Protein AF-A0A8J4WMQ6-F1 (afdb_monomer)

Foldseek 3Di:
DVVCVLCVLCVVVLVVVVPPPDDDDDDDDDDDDDPPPPPDPPNPVVQWDADPVRRIDGVDDPVQPDPPRDDAFAQDDDVPDPDGHDDDPPDPDQFDDDPPDDRVRRVRLVRDPPNDDPPPDDDDDDDDPDPDDDDDDDDDDDDDDDDVKDKDAVDQDPQNVVLVVVQVVQDDDNFGKHFRMWIADPSQRKIKTWIPRRQQDPVVRGGDPPWTKMWMARQVVQWIWIATPDPVRVVVVDIGDTHHHDPVRHPVNVVPD

Secondary structure (DSSP, 8-state):
-HHHHHTHHHHHHHHHHHHT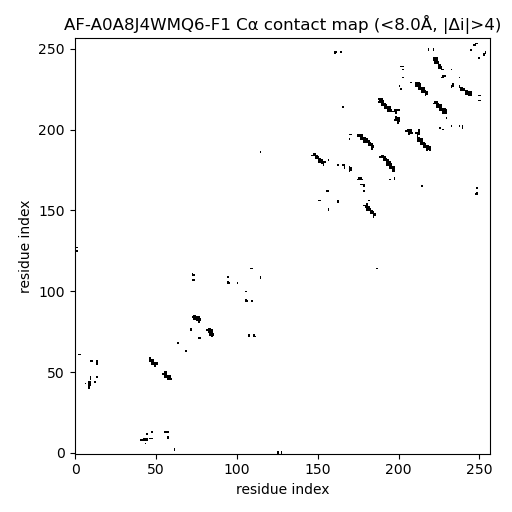TS------------TTS-S-----GGGEEE-TTS-EEESS-GGG-STT---PPTTPPPTT--------TT----PPP-TT--HHHHHHHHH-TT----SS------PPPP----------------SSEEEEESS--S-HHHHHHHHHHTEETTEE-EEEEEEEETTTTEEEEEEES--EETTTTEE-SS--EEEEEETTTTEEEEEE--HHHHHTT--PPPEEPPGGG-HHHHT--

Organism: Clarias magur (NCBI:txid1594786)

InterPro domains:
  IPR044917 DNA-directed primase/polymerase protein [PTHR31399] (3-253)

Radius of gyration: 26.91 Å; Cα contacts (8 Å, |Δi|>4): 278; chains: 1; bounding box: 86×33×59 Å

pLDDT: mean 77.85, std 20.57, range [25.67, 97.44]

Solvent-accessible surface area (backbone atoms only — not comparable to full-atom values): 16763 Å² total; per-residue (Å²): 110,60,68,57,61,73,41,41,58,32,50,53,54,56,52,59,66,67,64,74,82,63,94,77,91,78,92,81,81,88,77,92,74,75,98,81,78,80,81,81,78,66,87,39,62,86,45,55,38,70,47,97,86,66,46,80,41,66,67,68,76,70,84,63,83,48,91,89,56,87,76,85,52,77,68,41,48,55,91,98,49,88,70,44,44,71,86,60,93,83,62,83,83,76,72,84,90,57,101,85,61,55,70,68,56,41,51,48,52,70,67,38,90,82,68,66,78,88,74,94,66,85,86,85,83,77,86,74,86,75,79,85,72,92,79,82,88,75,94,75,76,92,81,83,82,88,63,83,53,56,64,34,75,78,50,86,61,100,49,59,59,52,51,53,49,52,42,54,71,36,45,53,96,94,38,68,24,44,71,49,31,41,40,35,39,69,92,72,38,32,40,38,34,38,31,36,82,37,28,71,33,84,90,80,71,44,69,48,92,82,42,40,27,32,45,38,34,33,60,78,81,40,26,31,32,45,38,51,68,36,67,69,44,49,75,68,65,51,63,53,72,79,38,76,54,58,68,93,61,31,63,82,54,72,72,70,115

Nearest PDB structures (foldseek):
  7jk1-assembly1_A  TM=9.456E-01  e=2.167E-06  Homo sapiens
  7jlg-assembly2_B  TM=9.517E-01  e=3.135E-06  Homo sapiens
  7jlg-assembly1_A  TM=9.492E-01  e=5.127E-06  Homo sapiens
  5l2x-assembly2_B  TM=9.446E-01  e=5.452E-06  Homo sapiens
  7jkl-assembly1_A  TM=9.473E-01  e=7.415E-06  Homo sapiens

Sequence (257 aa):
RFIHHILKPALKHLHKGSENSEDDVSEEPRSKRTKHDEQDEEDLRFLIVKGKDGQKQLFVDLGVYTKNRNFRLYKSSKLGKNAAFSVAQDNQFVPDSSKHATEDERIFLASLITNVSFTSQRILTFDTPETTSNESLGSAQHASLHNSELAGEHQTSPYKELDDFVLKLVHRDAVQGNIRRWTYFASEQLLVYDIEKYRWCSNVGRFHKSNNIMIIVDLKEEVWYQRCHDPECRRQNYRSSSYPLPQEVCMSYMLKE

Structure (mmCIF, N/CA/C/O backbone):
data_AF-A0A8J4WMQ6-F1
#
_entry.id   AF-A0A8J4WMQ6-F1
#
loop_
_atom_site.group_PDB
_atom_site.id
_atom_site.type_symbol
_atom_site.label_atom_id
_atom_site.label_alt_id
_atom_site.label_comp_id
_atom_site.label_asym_id
_atom_site.label_entity_id
_atom_site.label_seq_id
_atom_site.pdbx_PDB_ins_code
_atom_site.Cartn_x
_atom_site.Cartn_y
_atom_site.Cartn_z
_atom_site.occupancy
_atom_site.B_iso_or_equiv
_atom_site.auth_seq_id
_atom_site.auth_comp_id
_atom_site.auth_asym_id
_atom_site.auth_atom_id
_atom_site.pdbx_PDB_model_num
ATOM 1 N N . ARG A 1 1 ? -16.633 2.100 0.967 1.00 72.81 1 ARG A N 1
ATOM 2 C CA . ARG A 1 1 ? -17.835 1.641 0.220 1.00 72.81 1 ARG A CA 1
ATOM 3 C C . ARG A 1 1 ? -18.182 0.173 0.496 1.00 72.81 1 ARG A C 1
ATOM 5 O O . ARG A 1 1 ? -19.332 -0.079 0.812 1.00 72.81 1 ARG A O 1
ATOM 12 N N . PHE A 1 2 ? -17.222 -0.759 0.502 1.00 84.94 2 PHE A N 1
ATOM 13 C CA . PHE A 1 2 ? -17.429 -2.147 0.965 1.00 84.94 2 PHE A CA 1
ATOM 14 C C . PHE A 1 2 ? -18.075 -2.257 2.357 1.00 84.94 2 PHE A C 1
ATOM 16 O O . PHE A 1 2 ? -19.141 -2.842 2.500 1.00 84.94 2 PHE A O 1
ATOM 23 N N . ILE A 1 3 ? -17.496 -1.593 3.364 1.00 86.81 3 ILE A N 1
ATOM 24 C CA . ILE A 1 3 ? -18.031 -1.603 4.737 1.00 86.81 3 ILE A CA 1
ATOM 25 C C . ILE A 1 3 ? -19.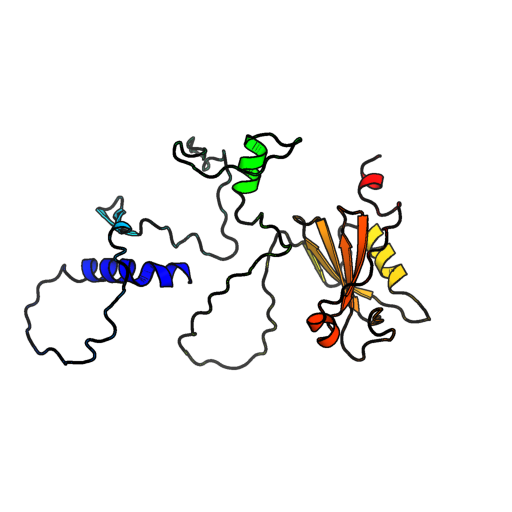469 -1.062 4.799 1.00 86.81 3 ILE A C 1
ATOM 27 O O . ILE A 1 3 ? -20.301 -1.609 5.509 1.00 86.81 3 ILE A O 1
ATOM 31 N N . HIS A 1 4 ? -19.809 -0.050 3.989 1.00 85.69 4 HIS A N 1
ATOM 32 C CA . HIS A 1 4 ? -21.193 0.434 3.894 1.00 85.69 4 HIS A CA 1
ATOM 33 C C . HIS A 1 4 ? -22.141 -0.624 3.325 1.00 85.69 4 HIS A C 1
ATOM 35 O O . HIS A 1 4 ? -23.293 -0.669 3.735 1.00 85.69 4 HIS A O 1
ATOM 41 N N . HIS A 1 5 ? -21.680 -1.445 2.375 1.00 86.69 5 HIS A N 1
ATOM 42 C CA . HIS A 1 5 ? -22.482 -2.530 1.821 1.00 86.69 5 HIS A CA 1
ATOM 43 C C . HIS A 1 5 ? -22.772 -3.599 2.878 1.00 86.69 5 HIS A C 1
ATOM 45 O O . HIS A 1 5 ? -23.930 -3.968 3.033 1.00 86.69 5 HIS A O 1
ATOM 51 N N . ILE A 1 6 ? -21.755 -4.025 3.638 1.00 88.31 6 ILE A N 1
ATOM 52 C CA . ILE A 1 6 ? -21.920 -4.980 4.750 1.00 88.31 6 ILE A CA 1
ATOM 53 C C . ILE A 1 6 ? -22.898 -4.431 5.791 1.00 88.31 6 ILE A C 1
ATOM 55 O O . ILE A 1 6 ? -23.790 -5.131 6.247 1.00 88.31 6 ILE A O 1
ATOM 59 N N . LEU A 1 7 ? -22.768 -3.151 6.142 1.00 90.25 7 LEU A N 1
ATOM 60 C CA . LEU A 1 7 ? -23.580 -2.528 7.187 1.00 90.25 7 LEU A CA 1
ATOM 61 C C . LEU A 1 7 ? -24.957 -2.046 6.705 1.00 90.25 7 LEU A C 1
ATOM 63 O O . LEU A 1 7 ? -25.658 -1.378 7.468 1.00 90.25 7 LEU A O 1
ATOM 67 N N . LYS A 1 8 ? -25.378 -2.368 5.473 1.00 88.00 8 LYS A N 1
ATOM 68 C CA . LYS A 1 8 ? -26.696 -1.977 4.942 1.00 88.00 8 LYS A CA 1
ATOM 69 C C . LYS A 1 8 ? -27.859 -2.345 5.877 1.00 88.00 8 LYS A C 1
ATOM 71 O O . LYS A 1 8 ? -28.676 -1.451 6.107 1.00 88.00 8 LYS A O 1
ATOM 76 N N . PRO A 1 9 ? -27.947 -3.564 6.453 1.00 89.44 9 PRO A N 1
ATOM 77 C CA . PRO A 1 9 ? -29.032 -3.905 7.376 1.00 89.44 9 PRO A CA 1
ATOM 78 C C . PRO A 1 9 ? -29.084 -2.970 8.595 1.00 89.44 9 PRO A C 1
ATOM 80 O O . PRO A 1 9 ? -30.130 -2.400 8.906 1.00 89.44 9 PRO A O 1
ATOM 83 N N . ALA A 1 10 ? -27.938 -2.710 9.236 1.00 88.50 10 ALA A N 1
ATOM 84 C CA . ALA A 1 10 ? -27.851 -1.785 10.370 1.00 88.50 10 ALA A CA 1
ATOM 85 C C . ALA A 1 10 ? -28.221 -0.342 9.980 1.00 88.50 10 ALA A C 1
ATOM 87 O O . ALA A 1 10 ? -28.956 0.330 10.704 1.00 88.50 10 ALA A O 1
ATOM 88 N N . LEU A 1 11 ? -27.759 0.130 8.817 1.00 86.75 11 LEU A N 1
ATOM 89 C CA . LEU A 1 11 ? -28.056 1.471 8.306 1.00 86.75 11 LEU A CA 1
ATOM 90 C C . LEU A 1 11 ? -29.551 1.669 8.016 1.00 86.75 11 LEU A C 1
ATOM 92 O O . LEU A 1 11 ? -30.103 2.711 8.363 1.00 86.75 11 LEU A O 1
ATOM 96 N N . LYS A 1 12 ? -30.233 0.666 7.445 1.00 86.31 12 LYS A N 1
ATOM 97 C CA . LYS A 1 12 ? -31.692 0.708 7.238 1.00 86.31 12 LYS A CA 1
ATOM 98 C C . LYS A 1 12 ? -32.438 0.900 8.561 1.00 86.31 12 LYS A C 1
ATOM 100 O O . LYS A 1 12 ? -33.339 1.732 8.648 1.00 86.31 12 LYS A O 1
ATOM 105 N N . HIS A 1 13 ? -32.051 0.160 9.601 1.00 83.62 13 HIS A N 1
ATOM 106 C CA . HIS A 1 13 ? -32.656 0.288 10.930 1.00 83.62 13 HIS A CA 1
ATOM 107 C C . HIS A 1 13 ? -32.366 1.632 11.597 1.00 83.62 13 HIS A C 1
ATOM 109 O O . HIS A 1 13 ? -33.225 2.158 12.308 1.00 83.62 13 HIS A O 1
ATOM 115 N N . LEU A 1 14 ? -31.177 2.188 11.365 1.00 83.69 14 LEU A N 1
ATOM 116 C CA . LEU A 1 14 ? -30.804 3.503 11.866 1.00 83.69 14 LEU A CA 1
ATOM 117 C C . LEU A 1 14 ? -31.694 4.603 11.266 1.00 83.69 14 LEU A C 1
ATOM 119 O O . LEU A 1 14 ? -32.220 5.421 12.015 1.00 83.69 14 LEU A O 1
ATOM 123 N N . HIS A 1 15 ? -31.934 4.567 9.950 1.00 77.00 15 HIS A N 1
ATOM 124 C CA . HIS A 1 15 ? -32.797 5.534 9.259 1.00 77.00 15 HIS A CA 1
ATOM 125 C C . HIS A 1 15 ? -34.281 5.363 9.614 1.00 77.00 15 HIS A C 1
ATOM 127 O O . HIS A 1 15 ? -34.946 6.338 9.947 1.00 77.00 15 HIS A O 1
ATOM 133 N N . LYS A 1 16 ? -34.782 4.122 9.683 1.00 69.00 16 LYS A N 1
ATOM 134 C CA . LYS A 1 16 ? -36.175 3.839 10.080 1.00 69.00 16 LYS A CA 1
ATOM 135 C C . LYS A 1 16 ? -36.500 4.292 11.511 1.00 69.00 16 LYS A C 1
ATOM 137 O O . LYS A 1 16 ? -37.643 4.589 11.832 1.00 69.00 16 LYS A O 1
ATOM 142 N N . GLY A 1 17 ? -35.499 4.336 12.392 1.00 57.88 17 GLY A N 1
ATOM 143 C CA . GLY A 1 17 ? -35.643 4.875 13.745 1.00 57.88 17 GLY A CA 1
ATOM 144 C C . GLY A 1 17 ? -35.661 6.405 13.817 1.00 57.88 17 GLY A C 1
ATOM 145 O O . GLY A 1 17 ? -36.052 6.925 14.857 1.00 57.88 17 GLY A O 1
ATOM 146 N N . SER A 1 18 ? -35.232 7.093 12.754 1.00 53.47 18 SER A N 1
ATOM 147 C CA . SER A 1 18 ? -35.229 8.556 12.642 1.00 53.47 18 SER A CA 1
ATOM 148 C C . SER A 1 18 ? -36.504 9.106 11.996 1.00 53.47 18 SER A C 1
ATOM 150 O O . SER A 1 18 ? -36.790 10.281 12.175 1.00 53.47 18 SER A O 1
ATOM 152 N N . GLU A 1 19 ? -37.253 8.282 11.256 1.00 49.16 19 GLU A N 1
ATOM 153 C CA . GLU A 1 19 ? -38.501 8.675 10.576 1.00 49.16 19 GLU A CA 1
ATOM 154 C C . GLU A 1 19 ? -39.758 8.480 11.447 1.00 49.16 19 GLU A C 1
ATOM 156 O O . GLU A 1 19 ? -40.803 9.039 11.151 1.00 49.16 19 GLU A O 1
ATOM 161 N N . ASN A 1 20 ? -39.672 7.744 12.562 1.00 43.66 20 ASN A N 1
ATOM 162 C CA . ASN A 1 20 ? -40.817 7.462 13.444 1.00 43.66 20 ASN A CA 1
ATOM 163 C C . ASN A 1 20 ? -40.999 8.484 14.591 1.00 43.66 20 ASN A C 1
ATOM 165 O O . ASN A 1 20 ? -41.434 8.108 15.680 1.00 43.66 20 ASN A O 1
ATOM 169 N N . SER A 1 21 ? -40.643 9.755 14.387 1.00 41.06 21 SER A N 1
ATOM 170 C CA . SER A 1 21 ? -40.888 10.826 15.372 1.00 41.06 21 SER A CA 1
ATOM 171 C C . SER A 1 21 ? -41.944 11.851 14.957 1.00 41.06 21 SER A C 1
ATOM 173 O O . SER A 1 21 ? -42.089 12.849 15.655 1.00 41.06 21 SER A O 1
ATOM 175 N N . GLU A 1 22 ? -42.699 11.620 13.883 1.00 35.03 22 GLU A N 1
ATOM 176 C CA . GLU A 1 22 ? -43.855 12.454 13.543 1.00 35.03 22 GLU A CA 1
ATOM 177 C C . GLU A 1 22 ? -45.085 11.565 13.321 1.00 35.03 22 GLU A C 1
ATOM 179 O O . GLU A 1 22 ? -45.077 10.649 12.499 1.00 35.03 22 GLU A O 1
ATOM 184 N N . ASP A 1 23 ? -46.110 11.807 14.142 1.00 39.69 23 ASP A N 1
ATOM 185 C CA . ASP A 1 23 ? -47.459 11.273 13.999 1.00 39.69 23 ASP A CA 1
ATOM 186 C C . ASP A 1 23 ? -48.001 11.598 12.601 1.00 39.69 23 ASP A C 1
ATOM 188 O O . ASP A 1 23 ? -48.213 12.769 12.297 1.00 39.69 23 ASP A O 1
ATOM 192 N N . ASP A 1 24 ? -48.314 10.586 11.786 1.00 31.64 24 ASP A N 1
ATOM 193 C CA . ASP A 1 24 ? -49.482 10.687 10.910 1.00 31.64 24 ASP A CA 1
ATOM 194 C C . ASP A 1 24 ? -50.058 9.314 10.544 1.00 31.64 24 ASP A C 1
ATOM 196 O O . ASP A 1 24 ? -49.360 8.364 10.180 1.00 31.64 24 ASP A O 1
ATOM 200 N N . VAL A 1 25 ? -51.376 9.228 10.674 1.00 39.53 25 VAL A N 1
ATOM 201 C CA . VAL A 1 25 ? -52.207 8.063 10.398 1.00 39.53 25 VAL A CA 1
ATOM 202 C C . VAL A 1 25 ? -52.688 8.180 8.958 1.00 39.53 25 VAL A C 1
ATOM 204 O O . VAL A 1 25 ? -53.563 8.984 8.659 1.00 39.53 25 VAL A O 1
ATOM 207 N N . SER A 1 26 ? -52.193 7.329 8.063 1.00 32.78 26 SER A N 1
ATOM 208 C CA . SER A 1 26 ? -52.938 6.999 6.844 1.00 32.78 26 SER A CA 1
ATOM 209 C C . SER A 1 26 ? -52.637 5.576 6.372 1.00 32.78 26 SER A C 1
ATOM 211 O O . SER A 1 26 ? -51.519 5.213 6.009 1.00 32.78 26 SER A O 1
ATOM 213 N N . GLU A 1 27 ? -53.674 4.739 6.432 1.00 41.81 27 GLU A N 1
ATOM 214 C CA . GLU A 1 27 ? -53.733 3.439 5.771 1.00 41.81 27 GLU A CA 1
ATOM 215 C C . GLU A 1 27 ? -53.965 3.636 4.268 1.00 41.81 27 GLU A C 1
ATOM 217 O O . GLU A 1 27 ? -54.884 4.365 3.912 1.00 41.81 27 GLU A O 1
ATOM 222 N N . GLU A 1 28 ? -53.173 2.970 3.411 1.00 32.12 28 GLU A N 1
ATOM 223 C CA . GLU A 1 28 ? -53.583 2.275 2.164 1.00 32.12 28 GLU A CA 1
ATOM 224 C C . GLU A 1 28 ? -52.350 1.831 1.319 1.00 32.12 28 GLU A C 1
ATOM 226 O O . GLU A 1 28 ? -51.218 2.208 1.614 1.00 32.12 28 GLU A O 1
ATOM 231 N N . PRO A 1 29 ? -52.483 0.933 0.319 1.00 36.06 29 PRO A N 1
ATOM 232 C CA . PRO A 1 29 ? -52.584 -0.510 0.474 1.00 36.06 29 PRO A CA 1
ATOM 233 C C . PRO A 1 29 ? -51.289 -1.233 0.043 1.00 36.06 29 PRO A C 1
ATOM 235 O O . PRO A 1 29 ? -50.595 -0.868 -0.908 1.00 36.06 29 PRO A O 1
ATOM 238 N N . ARG A 1 30 ? -50.986 -2.350 0.716 1.00 40.66 30 ARG A N 1
ATOM 239 C CA . ARG A 1 30 ? -49.824 -3.211 0.433 1.00 40.66 30 ARG A CA 1
ATOM 240 C C . ARG A 1 30 ? -49.879 -3.805 -0.979 1.00 40.66 30 ARG A C 1
ATOM 242 O O . ARG A 1 30 ? -50.604 -4.770 -1.228 1.00 40.66 30 ARG A O 1
ATOM 249 N N . SER A 1 31 ? -49.032 -3.300 -1.878 1.00 35.47 31 SER A N 1
ATOM 250 C CA . SER A 1 31 ? -48.745 -3.979 -3.142 1.00 35.47 31 SER A CA 1
ATOM 251 C C . SER A 1 31 ? -47.930 -5.252 -2.873 1.00 35.47 31 SER A C 1
ATOM 253 O O . SER A 1 31 ? -46.846 -5.235 -2.291 1.00 35.47 31 SER A O 1
ATOM 255 N N . LYS A 1 32 ? -48.501 -6.396 -3.258 1.00 41.91 32 LYS A N 1
ATOM 256 C CA . LYS A 1 32 ? -47.856 -7.709 -3.226 1.00 41.91 32 LYS A CA 1
ATOM 257 C C . LYS A 1 32 ? -46.766 -7.746 -4.301 1.00 41.91 32 LYS A C 1
ATOM 259 O O . LYS A 1 32 ? -47.054 -8.084 -5.446 1.00 41.91 32 LYS A O 1
ATOM 264 N N . ARG A 1 33 ? -45.521 -7.424 -3.951 1.00 37.31 33 ARG A N 1
ATOM 265 C CA . ARG A 1 33 ? -44.355 -7.736 -4.788 1.00 37.31 33 ARG A CA 1
ATOM 266 C C . ARG A 1 33 ? -43.291 -8.458 -3.962 1.00 37.31 33 ARG A C 1
ATOM 268 O O . ARG A 1 33 ? -42.750 -7.912 -3.014 1.00 37.31 33 ARG A O 1
ATOM 275 N N . THR A 1 34 ? -43.068 -9.709 -4.370 1.00 35.75 34 THR A N 1
ATOM 276 C CA . THR A 1 34 ? -41.878 -10.546 -4.137 1.00 35.75 34 THR A CA 1
ATOM 277 C C . THR A 1 34 ? -41.528 -10.896 -2.687 1.00 35.75 34 THR A C 1
ATOM 279 O O . THR A 1 34 ? -40.571 -10.415 -2.104 1.00 35.75 34 THR A O 1
ATOM 282 N N . LYS A 1 35 ? -42.263 -11.880 -2.159 1.00 37.53 35 LYS A N 1
ATOM 283 C CA . LYS A 1 35 ? -42.020 -12.613 -0.901 1.00 37.53 35 LYS A CA 1
ATOM 284 C C . LYS A 1 35 ? -40.795 -13.558 -0.930 1.00 37.53 35 LYS A C 1
ATOM 286 O O . LYS A 1 35 ? -40.762 -14.514 -0.164 1.00 37.53 35 LYS A O 1
ATOM 291 N N . HIS A 1 36 ? -39.845 -13.353 -1.845 1.00 34.75 36 HIS A N 1
ATOM 292 C CA . HIS A 1 36 ? -38.801 -14.339 -2.161 1.00 34.75 36 HIS A CA 1
ATOM 293 C C . HIS A 1 36 ? -37.355 -13.841 -1.980 1.00 34.75 36 HIS A C 1
ATOM 295 O O . HIS A 1 36 ? -36.445 -14.618 -2.241 1.00 34.75 36 HIS A O 1
ATOM 301 N N . ASP A 1 37 ? -37.156 -12.598 -1.519 1.00 38.03 37 ASP A N 1
ATOM 302 C CA . ASP A 1 37 ? -35.832 -11.944 -1.405 1.00 38.03 37 ASP A CA 1
ATOM 303 C C . ASP A 1 37 ? -35.508 -11.464 0.033 1.00 38.03 37 ASP A C 1
ATOM 305 O O . ASP A 1 37 ? -34.531 -10.762 0.261 1.00 38.03 37 ASP A O 1
ATOM 309 N N . GLU A 1 38 ? -36.344 -11.813 1.021 1.00 45.16 38 GLU A N 1
ATOM 310 C CA . GLU A 1 38 ? -36.201 -11.401 2.437 1.00 45.16 38 GLU A CA 1
ATOM 311 C C . GLU A 1 38 ? -35.574 -12.489 3.334 1.00 45.16 38 GLU A C 1
ATOM 313 O O . GLU A 1 38 ? -35.612 -12.390 4.561 1.00 45.16 38 GLU A O 1
ATOM 318 N N . GLN A 1 39 ? -35.022 -13.553 2.748 1.00 42.22 39 GLN A N 1
ATOM 319 C CA . GLN A 1 39 ? -34.305 -14.588 3.491 1.00 42.22 39 GLN A CA 1
ATOM 320 C C . GLN A 1 39 ? -32.805 -14.284 3.429 1.00 42.22 39 GLN A C 1
ATOM 322 O O . GLN A 1 39 ? -32.221 -14.303 2.353 1.00 42.22 39 GLN A O 1
ATOM 327 N N . ASP A 1 40 ? -32.237 -13.986 4.602 1.00 47.78 40 ASP A N 1
ATOM 328 C CA . ASP A 1 40 ? -30.811 -13.765 4.903 1.00 47.78 40 ASP A CA 1
ATOM 329 C C . ASP A 1 40 ? -30.284 -12.309 4.901 1.00 47.78 40 ASP A C 1
ATOM 331 O O . ASP A 1 40 ? -29.097 -12.081 4.675 1.00 47.78 40 ASP A O 1
ATOM 335 N N . GLU A 1 41 ? -31.092 -11.293 5.249 1.00 63.62 41 GLU A N 1
ATOM 336 C CA . GLU A 1 41 ? -30.486 -10.060 5.797 1.00 63.62 41 GLU A CA 1
ATOM 337 C C . GLU A 1 41 ? -30.044 -10.329 7.244 1.00 63.62 41 GLU A C 1
ATOM 339 O O . GLU A 1 41 ? -30.867 -10.353 8.160 1.00 63.62 41 GLU A O 1
ATOM 344 N N . GLU A 1 42 ? -28.743 -10.559 7.450 1.00 74.69 42 GLU A N 1
ATOM 345 C CA . GLU A 1 42 ? -28.146 -10.685 8.785 1.00 74.69 42 GLU A CA 1
ATOM 346 C C . GLU A 1 42 ? -28.582 -9.518 9.687 1.00 74.69 42 GLU A C 1
ATOM 348 O O . GLU A 1 42 ? -28.446 -8.338 9.342 1.00 74.69 42 GLU A O 1
ATOM 353 N N . ASP A 1 43 ? -29.112 -9.843 10.869 1.00 86.31 43 ASP A N 1
ATOM 354 C CA . ASP A 1 43 ? -29.543 -8.843 11.840 1.00 86.31 43 ASP A CA 1
ATOM 355 C C . ASP A 1 43 ? -28.334 -8.164 12.501 1.00 86.31 43 ASP A C 1
ATOM 357 O O . ASP A 1 43 ? -27.734 -8.671 13.448 1.00 86.31 43 ASP A O 1
ATOM 361 N N . LEU A 1 44 ? -27.999 -6.969 12.015 1.00 93.19 44 LEU A N 1
ATOM 362 C CA . LEU A 1 44 ? -26.880 -6.164 12.509 1.00 93.19 44 LEU A CA 1
ATOM 363 C C . LEU A 1 44 ? -27.303 -5.065 13.502 1.00 93.19 44 LEU A C 1
ATOM 365 O O . LEU A 1 44 ? -26.555 -4.111 13.730 1.00 93.19 44 LEU A O 1
ATOM 369 N N . ARG A 1 45 ? -28.489 -5.162 14.124 1.00 91.12 45 ARG A N 1
ATOM 370 C CA . ARG A 1 45 ? -28.985 -4.143 15.076 1.00 91.12 45 ARG A CA 1
ATOM 371 C C . ARG A 1 45 ? -28.082 -3.941 16.294 1.00 91.12 45 ARG A C 1
ATOM 373 O O . ARG A 1 45 ? -28.065 -2.844 16.847 1.00 91.12 45 ARG A O 1
ATOM 380 N N . PHE A 1 46 ? -27.312 -4.955 16.692 1.00 93.31 46 PHE A N 1
ATOM 381 C CA . PHE A 1 46 ? -26.367 -4.863 17.814 1.00 93.31 46 PHE A CA 1
ATOM 382 C C . PHE A 1 46 ? -25.225 -3.860 17.570 1.00 93.31 46 PHE A C 1
ATOM 384 O O . PHE A 1 46 ? -24.587 -3.414 18.519 1.00 93.31 46 PHE A O 1
ATOM 391 N N . LEU A 1 47 ? -24.986 -3.468 16.312 1.00 94.69 47 LEU A N 1
ATOM 392 C CA . LEU A 1 47 ? -24.016 -2.433 15.949 1.00 94.69 47 LEU A CA 1
ATOM 393 C C . LEU A 1 47 ? -24.577 -1.012 16.096 1.00 94.69 47 LEU A C 1
ATOM 395 O O . LEU A 1 47 ? -23.861 -0.055 15.812 1.00 94.69 47 LEU A O 1
ATOM 399 N N . ILE A 1 48 ? -25.834 -0.841 16.511 1.00 94.25 48 ILE A N 1
ATOM 400 C CA . ILE A 1 48 ? -26.437 0.474 16.748 1.00 94.25 48 ILE A CA 1
ATOM 401 C C . ILE A 1 48 ? -26.271 0.840 18.223 1.00 94.25 48 ILE A C 1
ATOM 403 O O . ILE A 1 48 ? -26.785 0.164 19.112 1.00 94.25 48 ILE A O 1
ATOM 407 N N . VAL A 1 49 ? -25.590 1.953 18.484 1.00 94.69 49 VAL A N 1
ATOM 408 C CA . VAL A 1 49 ? -25.286 2.457 19.830 1.00 94.69 49 VAL A CA 1
ATOM 409 C C . VAL A 1 49 ? -25.799 3.884 20.005 1.00 94.69 49 VAL A C 1
ATOM 411 O O . VAL A 1 49 ? -26.088 4.576 19.031 1.00 94.69 49 VAL A O 1
ATOM 414 N N . LYS A 1 50 ? -25.921 4.348 21.252 1.00 94.44 50 LYS A N 1
ATOM 415 C CA . LYS A 1 50 ? -26.265 5.747 21.545 1.00 94.44 50 LYS A CA 1
ATOM 416 C C . LYS A 1 50 ? -25.004 6.607 21.601 1.00 94.44 50 LYS A C 1
ATOM 418 O O . LYS A 1 50 ? -24.025 6.245 22.252 1.00 94.44 50 LYS A O 1
ATOM 423 N N . GLY A 1 51 ? -25.033 7.739 20.913 1.00 89.25 51 GLY A N 1
ATOM 424 C CA . GLY A 1 51 ? -24.030 8.788 20.988 1.00 89.25 51 GLY A CA 1
ATOM 425 C C . GLY A 1 51 ? -24.137 9.621 22.256 1.00 89.25 51 GLY A C 1
ATOM 426 O O . GLY A 1 51 ? -24.993 9.409 23.114 1.00 89.25 51 GLY A O 1
ATOM 427 N N . LYS A 1 52 ? -23.223 10.585 22.380 1.00 87.94 52 LYS A N 1
ATOM 428 C CA . LYS A 1 52 ? -23.151 11.488 23.542 1.00 87.94 52 LYS A CA 1
ATOM 429 C C . LYS A 1 52 ? -24.361 12.415 23.652 1.00 87.94 52 LYS A C 1
ATOM 431 O O . LYS A 1 52 ? -24.703 12.840 24.745 1.00 87.94 52 LYS A O 1
ATOM 436 N N . ASP A 1 53 ? -24.974 12.717 22.520 1.00 88.69 53 ASP A N 1
ATOM 437 C CA . ASP A 1 53 ? -26.205 13.488 22.353 1.00 88.69 53 ASP A CA 1
ATOM 438 C C . ASP A 1 53 ? -27.474 12.632 22.526 1.00 88.69 53 ASP A C 1
ATOM 440 O O . ASP A 1 53 ? -28.586 13.128 22.373 1.00 88.69 53 ASP A O 1
ATOM 444 N N . GLY A 1 54 ? -27.321 11.339 22.835 1.00 87.69 54 GLY A N 1
ATOM 445 C CA . GLY A 1 54 ? -28.423 10.388 22.947 1.00 87.69 54 GLY A CA 1
ATOM 446 C C . GLY A 1 54 ? -28.943 9.864 21.607 1.00 87.69 54 GLY A C 1
ATOM 447 O O . GLY A 1 54 ? -29.776 8.954 21.615 1.00 87.69 54 GLY A O 1
ATOM 448 N N . GLN A 1 55 ? -28.436 10.368 20.477 1.00 89.75 55 GLN A N 1
ATOM 449 C CA . GLN A 1 55 ? -28.852 9.931 19.148 1.00 89.75 55 GLN A CA 1
ATOM 450 C C . GLN A 1 55 ? -28.292 8.552 18.823 1.00 89.75 55 GLN A C 1
ATOM 452 O O . GLN A 1 55 ? -27.215 8.165 19.281 1.00 89.75 55 GLN A O 1
ATOM 457 N N . LYS A 1 56 ? -29.034 7.772 18.037 1.00 91.50 56 LYS A N 1
ATOM 458 C CA . LYS A 1 56 ? -28.533 6.481 17.559 1.00 91.50 56 LYS A CA 1
ATOM 459 C C . LYS A 1 56 ? -27.452 6.722 16.506 1.00 91.50 56 LYS A C 1
ATOM 461 O O . LYS A 1 56 ? -27.611 7.562 15.628 1.00 91.50 56 LYS A O 1
ATOM 466 N N . GLN A 1 57 ? -26.384 5.941 16.564 1.00 91.75 57 GLN A N 1
ATOM 467 C CA . GLN A 1 57 ? -25.311 5.921 15.575 1.00 91.75 57 GLN A CA 1
ATOM 468 C C . GLN A 1 57 ? -24.762 4.501 15.421 1.00 91.75 57 GLN A C 1
ATOM 470 O O . GLN A 1 57 ? -25.069 3.611 16.216 1.00 91.75 57 GLN A O 1
ATOM 475 N N . LEU A 1 58 ? -23.931 4.286 14.405 1.00 93.69 58 LEU A N 1
ATOM 476 C CA . LEU A 1 58 ? -23.194 3.035 14.270 1.00 93.69 58 LEU A CA 1
ATOM 477 C C . LEU A 1 58 ? -22.041 2.971 15.275 1.00 93.69 58 LEU A C 1
ATOM 479 O O . LEU A 1 58 ? -21.349 3.955 15.521 1.00 93.69 58 LEU A O 1
ATOM 483 N N . PHE A 1 59 ? -21.808 1.778 15.808 1.00 94.94 59 PHE A N 1
ATOM 484 C CA . PHE A 1 59 ? -20.615 1.436 16.573 1.00 94.94 59 PHE A CA 1
ATOM 485 C C . PHE A 1 59 ? -19.350 1.516 15.704 1.00 94.94 59 PHE A C 1
ATOM 487 O O . PHE A 1 59 ? -18.286 1.906 16.178 1.00 94.94 59 PHE A O 1
ATOM 494 N N . VAL A 1 60 ? -19.473 1.169 14.418 1.00 94.19 60 VAL A N 1
ATOM 495 C CA . VAL A 1 60 ? -18.384 1.234 13.439 1.00 94.19 60 VAL A CA 1
ATOM 496 C C . VAL A 1 60 ? -18.224 2.667 12.931 1.00 94.19 60 VAL A C 1
ATOM 498 O O . VAL A 1 60 ? -19.142 3.223 12.327 1.00 94.19 60 VAL A O 1
ATOM 501 N N . ASP A 1 61 ? -17.037 3.245 13.117 1.00 91.75 61 ASP A N 1
ATOM 502 C CA . ASP A 1 61 ? -16.690 4.556 12.566 1.00 91.75 61 ASP A CA 1
ATOM 503 C C . ASP A 1 61 ? -16.411 4.449 11.058 1.00 91.75 61 ASP A C 1
ATOM 505 O O . ASP A 1 61 ? -15.389 3.918 10.627 1.00 91.75 61 ASP A O 1
ATOM 509 N N . LEU A 1 62 ? -17.329 4.963 10.239 1.00 90.00 62 LEU A N 1
ATOM 510 C CA . LEU A 1 62 ? -17.189 4.976 8.780 1.00 90.00 62 LEU A CA 1
ATOM 511 C C . LEU A 1 62 ? -16.286 6.109 8.264 1.00 90.00 62 LEU A C 1
ATOM 513 O O . LEU A 1 62 ? -15.823 6.053 7.123 1.00 90.00 62 LEU A O 1
ATOM 517 N N . GLY A 1 63 ? -15.993 7.120 9.088 1.00 89.25 63 GLY A N 1
ATOM 518 C CA . GLY A 1 63 ? -15.206 8.295 8.706 1.00 89.25 63 GLY A CA 1
ATOM 519 C C . GLY A 1 63 ? -13.718 8.007 8.492 1.00 89.25 63 GLY A C 1
ATOM 520 O O . GLY A 1 63 ? -13.000 8.823 7.903 1.00 89.25 63 GLY A O 1
ATOM 521 N N . VAL A 1 64 ? -13.239 6.841 8.927 1.00 91.88 64 VAL A N 1
ATOM 522 C CA . VAL A 1 64 ? -11.834 6.440 8.776 1.00 91.88 64 VAL A CA 1
ATOM 523 C C . VAL A 1 64 ? -11.505 5.886 7.387 1.00 91.88 64 VAL A C 1
ATOM 525 O O . VAL A 1 64 ? -10.341 5.867 6.998 1.00 91.88 64 VAL A O 1
ATOM 528 N N . TYR A 1 65 ? -12.498 5.496 6.586 1.00 86.81 65 TYR A N 1
ATOM 529 C CA . TYR A 1 65 ? -12.277 4.910 5.257 1.00 86.81 65 TYR A CA 1
ATOM 530 C C . TYR A 1 65 ? -12.134 5.979 4.161 1.00 86.81 65 TYR A C 1
ATOM 532 O O . TYR A 1 65 ? -12.885 5.999 3.185 1.00 86.81 65 TYR A O 1
ATOM 540 N N . THR A 1 66 ? -11.166 6.883 4.323 1.00 83.75 66 THR A N 1
ATOM 541 C CA . THR A 1 66 ? -10.867 7.974 3.380 1.00 83.75 66 THR A CA 1
ATOM 542 C C . THR A 1 66 ? -9.456 7.857 2.814 1.00 83.75 66 THR A C 1
ATOM 544 O O . THR A 1 66 ? -8.569 7.283 3.447 1.00 83.75 66 THR A O 1
ATOM 547 N N . LYS A 1 67 ? -9.218 8.460 1.642 1.00 84.44 67 LYS A N 1
ATOM 548 C CA . LYS A 1 67 ? -7.881 8.531 1.037 1.00 84.44 67 LYS A CA 1
ATOM 549 C C . LYS A 1 67 ? -6.892 9.172 2.020 1.00 84.44 67 LYS A C 1
ATOM 551 O O . LYS A 1 67 ? -7.208 10.200 2.616 1.00 84.44 67 LYS A O 1
ATOM 556 N N . ASN A 1 68 ? -5.719 8.557 2.181 1.00 86.50 68 ASN A N 1
ATOM 557 C CA . ASN A 1 68 ? -4.627 9.036 3.036 1.00 86.50 68 ASN A CA 1
ATOM 558 C C . ASN A 1 68 ? -5.053 9.309 4.495 1.00 86.50 68 ASN A C 1
ATOM 560 O O . ASN A 1 68 ? -4.619 10.282 5.116 1.00 86.50 68 ASN A O 1
ATOM 564 N N . ARG A 1 69 ? -5.947 8.476 5.051 1.00 92.56 69 ARG A N 1
ATOM 565 C CA . ARG A 1 69 ? -6.369 8.602 6.450 1.00 92.56 69 ARG A CA 1
ATOM 566 C C . ARG A 1 69 ? -5.187 8.356 7.388 1.00 92.56 69 ARG A C 1
ATOM 568 O O . ARG A 1 69 ? -4.577 7.295 7.373 1.00 92.56 69 ARG A O 1
ATOM 575 N N . ASN A 1 70 ? -4.955 9.303 8.289 1.00 93.19 70 ASN A N 1
ATOM 576 C CA . ASN A 1 70 ? -4.078 9.098 9.434 1.00 93.19 70 ASN A CA 1
ATOM 577 C C . ASN A 1 70 ? -4.748 8.172 10.458 1.00 93.19 70 ASN A C 1
ATOM 579 O O . ASN A 1 70 ? -5.842 8.474 10.942 1.00 93.19 70 ASN A O 1
ATOM 583 N N . PHE A 1 71 ? -4.065 7.086 10.814 1.00 96.31 71 PHE A N 1
ATOM 584 C CA . PHE A 1 71 ? -4.401 6.238 11.955 1.00 96.31 71 PHE A CA 1
ATOM 585 C C . PHE A 1 71 ? -3.381 6.451 13.065 1.00 96.31 71 PHE A C 1
ATOM 587 O O . PHE A 1 71 ? -2.185 6.589 12.822 1.00 96.31 71 PHE A O 1
ATOM 594 N N . ARG A 1 72 ? -3.865 6.509 14.304 1.00 96.44 72 ARG A N 1
ATOM 595 C CA . ARG A 1 72 ? -2.996 6.707 15.461 1.00 96.44 72 ARG A CA 1
ATOM 596 C C . ARG A 1 72 ? -2.277 5.403 15.796 1.00 96.44 72 ARG A C 1
ATOM 598 O O . ARG A 1 72 ? -2.921 4.365 15.901 1.00 96.44 72 ARG A O 1
ATOM 605 N N . LEU A 1 73 ? -0.966 5.497 15.995 1.00 97.19 73 LEU A N 1
ATOM 606 C CA . LEU A 1 73 ? -0.092 4.352 16.231 1.00 97.19 73 LEU A CA 1
ATOM 607 C C . LEU A 1 73 ? -0.294 3.723 17.616 1.00 97.19 73 LEU A C 1
ATOM 609 O O . LEU A 1 73 ? -0.747 4.376 18.566 1.00 97.19 73 LEU A O 1
ATOM 613 N N . TYR A 1 74 ? 0.105 2.456 17.730 1.00 97.06 74 TYR A N 1
ATOM 614 C CA . TYR A 1 74 ? 0.262 1.758 19.005 1.00 97.06 74 TYR A CA 1
ATOM 615 C C . TYR A 1 74 ? 1.123 2.582 19.980 1.00 97.06 74 TYR A C 1
ATOM 617 O O . TYR A 1 74 ? 2.044 3.292 19.573 1.00 97.06 74 TYR A O 1
ATOM 625 N N . LYS A 1 75 ? 0.760 2.559 21.268 1.00 96.50 75 LYS A N 1
ATOM 626 C CA . LYS A 1 75 ? 1.353 3.362 22.355 1.00 96.50 75 LYS A CA 1
ATOM 627 C C . LYS A 1 75 ? 1.329 4.887 22.176 1.00 96.50 75 LYS A C 1
ATOM 629 O O . LYS A 1 75 ? 1.882 5.598 23.009 1.00 96.50 75 LYS A O 1
ATOM 634 N N . SER A 1 76 ? 0.619 5.424 21.180 1.00 96.88 76 SER A N 1
ATOM 635 C CA . SER A 1 76 ? 0.490 6.876 20.984 1.00 96.88 76 SER A CA 1
ATOM 636 C C . SER A 1 76 ? -0.813 7.441 21.552 1.00 96.88 76 SER A C 1
ATOM 638 O O . SER A 1 76 ? -1.887 6.841 21.426 1.00 96.88 76 SER A O 1
ATOM 640 N N . SER A 1 77 ? -0.759 8.642 22.133 1.00 97.44 77 SER A N 1
ATOM 641 C CA . SER A 1 77 ? -1.932 9.399 22.587 1.00 97.44 77 SER A CA 1
ATOM 642 C C . SER A 1 77 ? -2.331 10.499 21.588 1.00 97.44 77 SER A C 1
ATOM 644 O O . SER A 1 77 ? -1.573 10.849 20.685 1.00 97.44 77 SER A O 1
ATOM 646 N N . LYS A 1 78 ? -3.557 11.032 21.694 1.00 96.06 78 LYS A N 1
ATOM 647 C CA . LYS A 1 78 ? -3.888 12.300 21.018 1.00 96.06 78 LYS A CA 1
ATOM 648 C C . LYS A 1 78 ? -3.152 13.439 21.725 1.00 96.06 78 LYS A C 1
ATOM 650 O O . LYS A 1 78 ? -3.010 13.395 22.945 1.00 96.06 78 LYS A O 1
ATOM 655 N N . LEU A 1 79 ? -2.773 14.479 20.983 1.00 94.38 79 LEU A N 1
ATOM 656 C CA . LEU A 1 79 ? -2.179 15.680 21.570 1.00 94.38 79 LEU A CA 1
ATOM 657 C C . LEU A 1 79 ? -3.068 16.220 22.706 1.00 94.38 79 LEU A C 1
ATOM 659 O O . LEU A 1 79 ? -4.283 16.356 22.545 1.00 94.38 79 LEU A O 1
ATOM 663 N N . GLY A 1 80 ? -2.466 16.472 23.869 1.00 95.38 80 GLY A N 1
ATOM 664 C CA . GLY A 1 80 ? -3.176 16.937 25.066 1.00 95.38 80 GLY A CA 1
ATOM 665 C C . GLY A 1 80 ? -4.026 15.873 25.775 1.00 95.38 80 GLY A C 1
ATOM 666 O O . GLY A 1 80 ? -4.853 16.215 26.621 1.00 95.38 80 GLY A O 1
ATOM 667 N N . LYS A 1 81 ? -3.872 14.587 25.436 1.00 95.75 81 LYS A N 1
ATOM 668 C CA . LYS A 1 81 ? -4.517 13.455 26.117 1.00 95.75 81 LYS A CA 1
ATOM 669 C C . LYS A 1 81 ? -3.463 12.450 26.577 1.00 95.75 81 LYS A C 1
ATOM 671 O O . LYS A 1 81 ? -2.457 12.253 25.907 1.00 95.75 81 LYS A O 1
ATOM 676 N N . ASN A 1 82 ? -3.765 11.735 27.660 1.00 94.25 82 ASN A N 1
ATOM 677 C CA . ASN A 1 82 ? -2.871 10.719 28.235 1.00 94.25 82 ASN A CA 1
ATOM 678 C C . ASN A 1 82 ? -3.312 9.277 27.925 1.00 94.25 82 ASN A C 1
ATOM 680 O O . ASN A 1 82 ? -2.688 8.323 28.369 1.00 94.25 82 ASN A O 1
ATOM 684 N N . ALA A 1 83 ? -4.387 9.105 27.151 1.00 95.69 83 ALA A N 1
ATOM 685 C CA . ALA A 1 83 ? -4.901 7.794 26.767 1.00 95.69 83 ALA A CA 1
ATOM 686 C C . ALA A 1 83 ? -4.191 7.279 25.502 1.00 95.69 83 ALA A C 1
ATOM 688 O O . ALA A 1 83 ? -4.637 7.531 24.373 1.00 95.69 83 ALA A O 1
ATOM 689 N N . ALA A 1 84 ? -3.062 6.598 25.698 1.00 96.62 84 ALA A N 1
ATOM 690 C CA . ALA A 1 84 ? -2.360 5.865 24.650 1.00 96.62 84 ALA A CA 1
ATOM 691 C C . ALA A 1 84 ? -3.064 4.538 24.322 1.00 96.62 84 ALA A C 1
ATOM 693 O O . ALA A 1 84 ? -3.758 3.976 25.166 1.00 96.62 84 ALA A O 1
ATOM 694 N N . PHE A 1 85 ? -2.905 4.044 23.093 1.00 96.69 85 PHE A N 1
ATOM 695 C CA . PHE A 1 85 ? -3.395 2.710 22.743 1.00 96.69 85 PHE A CA 1
ATOM 696 C C . PHE A 1 85 ? -2.496 1.616 23.330 1.00 96.69 85 PHE A C 1
ATOM 698 O O . PHE A 1 85 ? -1.280 1.660 23.161 1.00 96.69 85 PHE A O 1
ATOM 705 N N . SER A 1 86 ? -3.109 0.623 23.969 1.00 95.88 86 SER A N 1
ATOM 706 C CA . SER A 1 86 ? -2.478 -0.606 24.457 1.00 95.88 86 SER A CA 1
ATOM 707 C C . SER A 1 86 ? -3.184 -1.823 23.861 1.00 95.88 86 SER A C 1
ATOM 709 O O . SER A 1 86 ? -4.288 -1.701 23.328 1.00 95.88 86 SER A O 1
ATOM 711 N N . VAL A 1 87 ? -2.565 -2.999 23.963 1.00 96.25 87 VAL A N 1
ATOM 712 C CA . VAL A 1 87 ? -3.233 -4.259 23.615 1.00 96.25 87 VAL A CA 1
ATOM 713 C C . VAL A 1 87 ? -4.414 -4.477 24.564 1.00 96.25 87 VAL A C 1
ATOM 715 O O . VAL A 1 87 ? -4.302 -4.225 25.766 1.00 96.25 87 VAL A O 1
ATOM 718 N N . ALA A 1 88 ? -5.557 -4.887 24.015 1.00 96.12 88 ALA A N 1
ATOM 719 C CA . ALA A 1 88 ? -6.740 -5.207 24.803 1.00 96.12 88 ALA A CA 1
ATOM 720 C C . ALA A 1 88 ? -6.532 -6.516 25.580 1.00 96.12 88 ALA A C 1
ATOM 722 O O . ALA A 1 88 ? -5.865 -7.429 25.096 1.00 96.12 88 ALA A O 1
ATOM 723 N N . GLN A 1 89 ? -7.099 -6.616 26.783 1.00 96.75 89 GLN A N 1
ATOM 724 C CA . GLN A 1 89 ? -6.913 -7.779 27.661 1.00 96.75 89 GLN A CA 1
ATOM 725 C C . GLN A 1 89 ? -7.442 -9.085 27.042 1.00 96.75 89 GLN A C 1
ATOM 727 O O . GLN A 1 89 ? -6.926 -10.161 27.326 1.00 96.75 89 GLN A O 1
ATOM 732 N N . ASP A 1 90 ? -8.462 -8.978 26.199 1.00 96.81 90 ASP A N 1
ATOM 733 C CA . ASP A 1 90 ? -9.128 -10.058 25.478 1.00 96.81 90 ASP A CA 1
ATOM 734 C C . ASP A 1 90 ? -8.584 -10.264 24.052 1.00 96.81 90 ASP A C 1
ATOM 736 O O . ASP A 1 90 ? -9.161 -11.025 23.273 1.00 96.81 90 ASP A O 1
ATOM 740 N N . ASN A 1 91 ? -7.466 -9.622 23.692 1.00 95.75 91 ASN A N 1
ATOM 741 C CA . ASN A 1 91 ? -6.814 -9.835 22.403 1.00 95.75 91 ASN A CA 1
ATOM 742 C C . ASN A 1 91 ? -6.363 -11.298 22.244 1.00 95.75 91 ASN A C 1
ATOM 744 O O . ASN A 1 91 ? -5.570 -11.804 23.035 1.00 95.75 91 ASN A O 1
ATOM 748 N N . GLN A 1 92 ? -6.812 -11.947 21.167 1.00 96.38 92 GLN A N 1
ATOM 749 C CA . GLN A 1 92 ? -6.459 -13.335 20.839 1.00 96.38 92 GLN A CA 1
ATOM 750 C C . GLN A 1 92 ? -5.369 -13.452 19.764 1.00 96.38 92 GLN A C 1
ATOM 752 O O . GLN A 1 92 ? -4.851 -14.541 19.526 1.00 96.38 92 GLN A O 1
ATOM 757 N N . PHE A 1 93 ? -5.021 -12.351 19.091 1.00 93.75 93 PHE A N 1
ATOM 758 C CA . PHE A 1 93 ? -4.000 -12.360 18.049 1.00 93.75 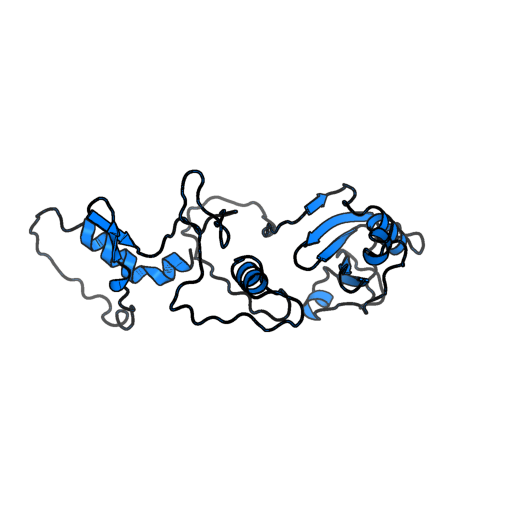93 PHE A CA 1
ATOM 759 C C . PHE A 1 93 ? -2.595 -12.413 18.657 1.00 93.75 93 PHE A C 1
ATOM 761 O O . PHE A 1 93 ? -2.251 -11.587 19.503 1.00 93.75 93 PHE A O 1
ATOM 768 N N . VAL A 1 94 ? -1.768 -13.344 18.177 1.00 88.88 94 VAL A N 1
ATOM 769 C CA . VAL A 1 94 ? -0.367 -13.492 18.583 1.00 88.88 94 VAL A CA 1
ATOM 770 C C . VAL A 1 94 ? 0.518 -13.297 17.349 1.00 88.88 94 VAL A C 1
ATOM 772 O O . VAL A 1 94 ? 0.396 -14.081 16.408 1.00 88.88 94 VAL A O 1
ATOM 775 N N . PRO A 1 95 ? 1.399 -12.278 17.325 1.00 86.38 95 PRO A N 1
ATOM 776 C CA . PRO A 1 95 ? 2.328 -12.083 16.218 1.00 86.38 95 PRO A CA 1
ATOM 777 C C . PRO A 1 95 ? 3.304 -13.256 16.070 1.00 86.38 95 PRO A C 1
ATOM 779 O O . PRO A 1 95 ? 3.745 -13.829 17.073 1.00 86.38 95 PRO A O 1
ATOM 782 N N . ASP A 1 96 ? 3.715 -13.536 14.832 1.00 82.38 96 ASP A N 1
ATOM 783 C CA . ASP A 1 96 ? 4.700 -14.576 14.528 1.00 82.38 96 ASP A CA 1
ATOM 784 C C . ASP A 1 96 ? 5.983 -14.414 15.357 1.00 82.38 96 ASP A C 1
ATOM 786 O O . ASP A 1 96 ? 6.457 -13.308 15.649 1.00 82.38 96 ASP A O 1
ATOM 790 N N . SER A 1 97 ? 6.560 -15.542 15.772 1.00 75.56 97 SER A N 1
ATOM 791 C CA . SER A 1 97 ? 7.798 -15.541 16.541 1.00 75.56 97 SER A CA 1
ATOM 792 C C . SER A 1 97 ? 8.992 -15.279 15.620 1.00 75.56 97 SER A C 1
ATOM 794 O O . SER A 1 97 ? 9.253 -16.014 14.670 1.00 75.56 97 SER A O 1
ATOM 796 N N . SER A 1 98 ? 9.758 -14.230 15.918 1.00 72.25 98 SER A N 1
ATOM 797 C CA . SER A 1 98 ? 11.070 -13.997 15.316 1.00 72.25 98 SER A CA 1
ATOM 798 C C . SER A 1 98 ? 12.121 -13.958 16.424 1.00 72.25 98 SER A C 1
ATOM 800 O O . SER A 1 98 ? 11.883 -13.432 17.509 1.00 72.25 98 SER A O 1
ATOM 802 N N . LYS A 1 99 ? 13.295 -14.550 16.176 1.00 71.00 99 LYS A N 1
ATOM 803 C CA . LYS A 1 99 ? 14.362 -14.672 17.190 1.00 71.00 99 LYS A CA 1
ATOM 804 C C . LYS A 1 99 ? 15.010 -13.334 17.575 1.00 71.00 99 LYS A C 1
ATOM 806 O O . LYS A 1 99 ? 15.795 -13.307 18.517 1.00 71.00 99 LYS A O 1
ATOM 811 N N . HIS A 1 100 ? 14.710 -12.257 16.850 1.00 74.81 100 HIS A N 1
ATOM 812 C CA . HIS A 1 100 ? 15.434 -10.988 16.940 1.00 74.81 100 HIS A CA 1
ATOM 813 C C . HIS A 1 100 ? 14.551 -9.775 17.270 1.00 74.81 100 HIS A C 1
ATOM 815 O O . HIS A 1 100 ? 15.107 -8.703 17.470 1.00 74.81 100 HIS A O 1
ATOM 821 N N . ALA A 1 101 ? 13.223 -9.927 17.364 1.00 81.62 101 ALA A N 1
ATOM 822 C CA . ALA A 1 101 ? 12.317 -8.817 17.668 1.00 81.62 101 ALA A CA 1
ATOM 823 C C . ALA A 1 101 ? 11.718 -8.930 19.073 1.00 81.62 101 ALA A C 1
ATOM 825 O O . ALA A 1 101 ? 11.345 -10.014 19.537 1.00 81.62 101 ALA A O 1
ATOM 826 N N . THR A 1 102 ? 11.563 -7.785 19.737 1.00 88.25 102 THR A N 1
ATOM 827 C CA . THR A 1 102 ? 10.851 -7.723 21.022 1.00 88.25 102 THR A CA 1
ATOM 828 C C . THR A 1 102 ? 9.351 -7.981 20.831 1.00 88.25 102 THR A C 1
ATOM 830 O O . THR A 1 102 ? 8.823 -7.930 19.721 1.00 88.25 102 THR A O 1
ATOM 833 N N . GLU A 1 103 ? 8.621 -8.289 21.903 1.00 88.88 103 GLU A N 1
ATOM 834 C CA . GLU A 1 103 ? 7.157 -8.416 21.828 1.00 88.88 103 GLU A CA 1
ATOM 835 C C . GLU A 1 103 ? 6.481 -7.107 21.396 1.00 88.88 103 GLU A C 1
ATOM 837 O O . GLU A 1 103 ? 5.636 -7.116 20.502 1.00 88.88 103 GLU A O 1
ATOM 842 N N . ASP A 1 104 ? 6.915 -5.977 21.957 1.00 91.25 104 ASP A N 1
ATOM 843 C CA . ASP A 1 104 ? 6.385 -4.658 21.611 1.00 91.25 104 ASP A CA 1
ATOM 844 C C . ASP A 1 104 ? 6.620 -4.293 20.144 1.00 91.25 104 ASP A C 1
ATOM 846 O O . ASP A 1 104 ? 5.729 -3.743 19.501 1.00 91.25 104 ASP A O 1
ATOM 850 N N . GLU A 1 105 ? 7.795 -4.610 19.603 1.00 91.06 105 GLU A N 1
ATOM 851 C CA . GLU A 1 105 ? 8.118 -4.382 18.194 1.00 91.06 105 GLU A CA 1
ATOM 852 C C . GLU A 1 105 ? 7.231 -5.223 17.273 1.00 91.06 105 GLU A C 1
ATOM 854 O O . GLU A 1 105 ? 6.707 -4.722 16.279 1.00 91.06 105 GLU A O 1
ATOM 859 N N . ARG A 1 106 ? 6.990 -6.486 17.634 1.00 90.94 106 ARG A N 1
ATOM 860 C CA . ARG A 1 106 ? 6.109 -7.371 16.866 1.00 90.94 106 ARG A CA 1
ATOM 861 C C . ARG A 1 106 ? 4.662 -6.886 16.876 1.00 90.94 106 ARG A C 1
ATOM 863 O O . ARG A 1 106 ? 4.027 -6.856 15.824 1.00 90.94 106 ARG A O 1
ATOM 870 N N . ILE A 1 107 ? 4.151 -6.465 18.034 1.00 93.94 107 ILE A N 1
ATOM 871 C CA . ILE A 1 107 ? 2.814 -5.863 18.148 1.00 93.94 107 ILE A CA 1
ATOM 872 C C . ILE A 1 107 ? 2.749 -4.563 17.347 1.00 93.94 107 ILE A C 1
ATOM 874 O O . ILE A 1 107 ? 1.789 -4.345 16.611 1.00 93.94 107 ILE A O 1
ATOM 878 N N . PHE A 1 108 ? 3.771 -3.711 17.461 1.00 94.56 108 PHE A N 1
ATOM 879 C CA . PHE A 1 108 ? 3.852 -2.462 16.717 1.00 94.56 108 PHE A CA 1
ATOM 880 C C . PHE A 1 108 ? 3.746 -2.719 15.213 1.00 94.56 108 PHE A C 1
ATOM 882 O O . PHE A 1 108 ? 2.844 -2.174 14.581 1.00 94.56 108 PHE A O 1
ATOM 889 N N . LEU A 1 109 ? 4.581 -3.605 14.662 1.00 92.38 109 LEU A N 1
ATOM 890 C CA . LEU A 1 109 ? 4.567 -3.960 13.242 1.00 92.38 109 LEU A CA 1
ATOM 891 C C . LEU A 1 109 ? 3.238 -4.589 12.808 1.00 92.38 109 LEU A C 1
ATOM 893 O O . LEU A 1 109 ? 2.731 -4.245 11.743 1.00 92.38 109 LEU A O 1
ATOM 897 N N . ALA A 1 110 ? 2.647 -5.462 13.627 1.00 92.31 110 ALA A N 1
ATOM 898 C CA . ALA A 1 110 ? 1.345 -6.064 13.335 1.00 92.31 110 ALA A CA 1
ATOM 899 C C . ALA A 1 110 ? 0.182 -5.055 13.400 1.00 92.31 110 ALA A C 1
ATOM 901 O O . ALA A 1 110 ? -0.838 -5.243 12.743 1.00 92.31 110 ALA A O 1
ATOM 902 N N . SER A 1 111 ? 0.323 -3.973 14.174 1.00 94.62 111 SER A N 1
ATOM 903 C CA . SER A 1 111 ? -0.697 -2.922 14.299 1.00 94.62 111 SER A CA 1
ATOM 904 C C . SER A 1 111 ? -0.746 -1.955 13.107 1.00 94.62 111 SER A C 1
ATOM 906 O O . SER A 1 111 ? -1.697 -1.180 12.975 1.00 94.62 111 SER A O 1
ATOM 908 N N . LEU A 1 112 ? 0.270 -1.971 12.238 1.00 94.50 112 LEU A N 1
ATOM 909 C CA . LEU A 1 112 ? 0.341 -1.103 11.066 1.00 94.50 112 LEU A CA 1
ATOM 910 C C . LEU A 1 112 ? -0.583 -1.625 9.959 1.00 94.50 112 LEU A C 1
ATOM 912 O O . LEU A 1 112 ? -0.307 -2.639 9.328 1.00 94.50 112 LEU A O 1
ATOM 916 N N . ILE A 1 113 ? -1.646 -0.873 9.659 1.00 93.50 113 ILE A N 1
ATOM 917 C CA . ILE A 1 113 ? -2.654 -1.233 8.641 1.00 93.50 113 ILE A CA 1
ATOM 918 C C . ILE A 1 113 ? -2.031 -1.490 7.258 1.00 93.50 113 ILE A C 1
ATOM 920 O O . ILE A 1 113 ? -2.515 -2.328 6.504 1.00 93.50 113 ILE A O 1
ATOM 924 N N . THR A 1 114 ? -0.967 -0.764 6.917 1.00 89.50 114 THR A N 1
ATOM 925 C CA . THR A 1 114 ? -0.286 -0.855 5.618 1.00 89.50 114 THR A CA 1
ATOM 926 C C . THR A 1 114 ? 0.888 -1.834 5.609 1.00 89.50 114 THR A C 1
ATOM 928 O O . THR A 1 114 ? 1.513 -2.000 4.567 1.00 89.50 114 THR A O 1
ATOM 931 N N . ASN A 1 115 ? 1.214 -2.476 6.737 1.00 89.62 115 ASN A N 1
ATOM 932 C CA . ASN A 1 115 ? 2.291 -3.463 6.816 1.00 89.62 115 ASN A CA 1
ATOM 933 C C . ASN A 1 115 ? 1.784 -4.850 6.394 1.00 89.62 115 ASN A C 1
ATOM 935 O O . ASN A 1 115 ? 1.625 -5.759 7.208 1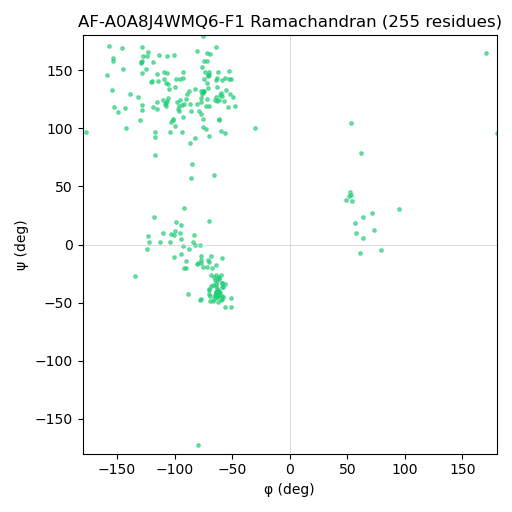.00 89.62 115 ASN A O 1
ATOM 939 N N . VAL A 1 116 ? 1.482 -4.987 5.106 1.00 80.19 116 VAL A N 1
ATOM 940 C CA . VAL A 1 116 ? 1.030 -6.239 4.494 1.00 80.19 116 VAL A CA 1
ATOM 941 C C . VAL A 1 116 ? 2.162 -6.832 3.654 1.00 80.19 116 VAL A C 1
ATOM 943 O O . VAL A 1 116 ? 2.863 -6.107 2.958 1.00 80.19 116 VAL A O 1
ATOM 946 N N . SER A 1 117 ? 2.373 -8.152 3.713 1.00 67.38 117 SER A N 1
ATOM 947 C CA . SER A 1 117 ? 3.290 -8.823 2.772 1.00 67.38 117 SER A CA 1
ATOM 948 C C . SER A 1 117 ? 2.753 -8.702 1.341 1.00 67.38 117 SER A C 1
ATOM 950 O O . SER A 1 117 ? 1.568 -8.846 1.132 1.00 67.38 117 SER A O 1
ATOM 952 N N . PHE A 1 118 ? 3.570 -8.500 0.315 1.00 56.03 118 PHE A N 1
ATOM 953 C CA . PHE A 1 118 ? 3.063 -8.508 -1.071 1.00 56.03 118 PHE A CA 1
ATOM 954 C C . PHE A 1 118 ? 3.391 -9.805 -1.820 1.00 56.03 118 PHE A C 1
ATOM 956 O O . PHE A 1 118 ? 3.144 -9.924 -3.021 1.00 56.03 118 PHE A O 1
ATOM 963 N N . THR A 1 119 ? 3.902 -10.818 -1.113 1.00 56.81 119 THR A N 1
ATOM 964 C CA . THR A 1 119 ? 4.140 -12.152 -1.670 1.00 56.81 119 THR A CA 1
ATOM 965 C C . THR A 1 119 ? 2.953 -13.070 -1.374 1.00 56.81 119 THR A C 1
ATOM 967 O O . THR A 1 119 ? 2.544 -13.256 -0.230 1.00 56.81 119 T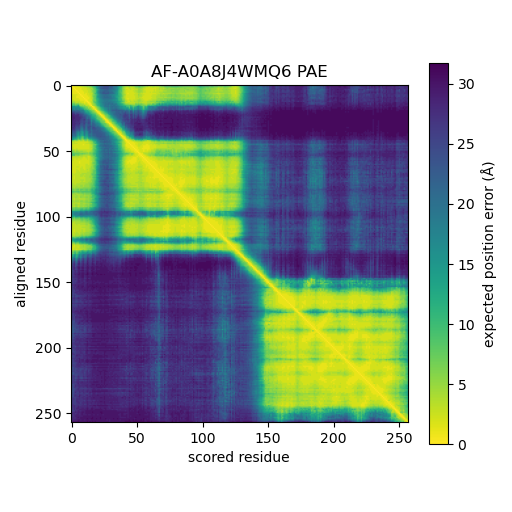HR A O 1
ATOM 970 N N . SER A 1 120 ? 2.377 -13.653 -2.430 1.00 61.69 120 SER A N 1
ATOM 971 C CA . SER A 1 120 ? 1.368 -14.726 -2.345 1.00 61.69 120 SER A CA 1
ATOM 972 C C . SER A 1 120 ? 0.031 -14.374 -1.669 1.00 61.69 120 SER A C 1
ATOM 974 O O . SER A 1 120 ? -0.677 -15.269 -1.209 1.00 61.69 120 SER A O 1
ATOM 976 N N . GLN A 1 121 ? -0.360 -13.098 -1.629 1.00 73.50 121 GLN A N 1
ATOM 977 C CA . GLN A 1 121 ? -1.636 -12.684 -1.038 1.00 73.50 121 GLN A CA 1
ATOM 978 C C . GLN A 1 121 ? -2.780 -12.590 -2.047 1.00 73.50 121 GLN A C 1
ATOM 980 O O . GLN A 1 121 ? -2.599 -12.237 -3.213 1.00 73.50 121 GLN A O 1
ATOM 985 N N . ARG A 1 122 ? -3.997 -12.866 -1.569 1.00 84.06 122 ARG A N 1
ATOM 986 C CA . ARG A 1 122 ? -5.234 -12.630 -2.316 1.00 84.06 122 ARG A CA 1
ATOM 987 C C . ARG A 1 122 ? -5.681 -11.185 -2.103 1.00 84.06 122 ARG A C 1
ATOM 989 O O . ARG A 1 122 ? -6.058 -10.820 -0.995 1.00 84.06 122 ARG A O 1
ATOM 996 N N . ILE A 1 123 ? -5.683 -10.392 -3.171 1.00 85.75 123 ILE A N 1
ATOM 997 C CA . ILE A 1 123 ? -6.231 -9.031 -3.148 1.00 85.75 123 ILE A CA 1
ATOM 998 C C . ILE A 1 123 ? -7.758 -9.121 -3.197 1.00 85.75 123 ILE A C 1
ATOM 1000 O O . ILE A 1 123 ? -8.316 -9.759 -4.090 1.00 85.75 123 ILE A O 1
ATOM 1004 N N . LEU A 1 124 ? -8.427 -8.483 -2.237 1.00 86.25 124 LEU A N 1
ATOM 1005 C CA . LEU A 1 124 ? -9.883 -8.373 -2.208 1.00 86.25 124 LEU A CA 1
ATOM 1006 C C . LEU A 1 124 ? -10.296 -7.036 -2.826 1.00 86.25 124 LEU A C 1
ATOM 1008 O O . LEU A 1 124 ? -9.924 -5.976 -2.324 1.00 86.25 124 LEU A O 1
ATOM 1012 N N . THR A 1 125 ? -11.071 -7.087 -3.906 1.00 87.25 125 THR A N 1
ATOM 1013 C CA . THR A 1 125 ? -11.659 -5.907 -4.549 1.00 87.25 125 THR A CA 1
ATOM 1014 C C . THR A 1 125 ? -13.166 -5.878 -4.314 1.00 87.25 125 THR A C 1
ATOM 1016 O O . THR A 1 125 ? -13.813 -6.915 -4.169 1.00 87.25 125 THR A O 1
ATOM 1019 N N . PHE A 1 126 ? -13.731 -4.675 -4.234 1.00 83.19 126 PHE A N 1
ATOM 1020 C CA . PHE A 1 126 ? -15.171 -4.481 -4.109 1.00 83.19 126 PHE A CA 1
ATOM 1021 C C . PHE A 1 126 ? -15.592 -3.269 -4.931 1.00 83.19 126 PHE A C 1
ATOM 1023 O O . PHE A 1 126 ? -15.445 -2.123 -4.492 1.00 83.19 126 PHE A O 1
ATOM 1030 N N . ASP A 1 127 ? -16.127 -3.548 -6.114 1.00 81.06 127 ASP A N 1
ATOM 1031 C CA . ASP A 1 127 ? -16.606 -2.532 -7.036 1.00 81.06 127 ASP A CA 1
ATOM 1032 C C . ASP A 1 127 ? -18.082 -2.245 -6.756 1.00 81.06 127 ASP A C 1
ATOM 1034 O O . ASP A 1 127 ? -18.929 -3.138 -6.723 1.00 81.06 127 ASP A O 1
ATOM 1038 N N . THR A 1 128 ? -18.405 -0.976 -6.517 1.00 65.06 128 THR A N 1
ATOM 1039 C CA . THR A 1 128 ? -19.800 -0.528 -6.475 1.00 65.06 128 THR A CA 1
ATOM 1040 C C . THR A 1 128 ? -20.222 -0.114 -7.877 1.00 65.06 128 THR A C 1
ATOM 1042 O O . THR A 1 128 ? -19.515 0.724 -8.441 1.00 65.06 128 THR A O 1
ATOM 1045 N N . PRO A 1 129 ? -21.357 -0.597 -8.417 1.00 57.81 129 PRO A N 1
ATOM 1046 C CA . PRO A 1 129 ? -21.898 -0.050 -9.653 1.00 57.81 129 PRO A CA 1
ATOM 1047 C C . PRO A 1 129 ? -22.133 1.449 -9.458 1.00 57.81 129 PRO A C 1
ATOM 1049 O O . PRO A 1 129 ? -22.786 1.867 -8.498 1.00 57.81 129 PRO A O 1
ATOM 1052 N N . GLU A 1 130 ? -21.522 2.255 -10.320 1.00 45.47 130 GLU A N 1
ATOM 1053 C CA . GLU A 1 130 ? -21.702 3.699 -10.320 1.00 45.47 130 GLU A CA 1
ATOM 1054 C C . GLU A 1 130 ? -23.167 4.003 -10.633 1.00 45.47 130 GLU A C 1
ATOM 1056 O O . GLU A 1 130 ? -23.705 3.570 -11.653 1.00 45.47 130 GLU A O 1
ATOM 1061 N N . THR A 1 131 ? -23.841 4.731 -9.744 1.00 41.34 131 THR A N 1
ATOM 1062 C CA . THR A 1 131 ? -25.112 5.368 -10.075 1.00 41.34 131 THR A CA 1
ATOM 1063 C C . THR A 1 131 ? -24.825 6.346 -11.206 1.00 41.34 131 THR A C 1
ATOM 1065 O O . THR A 1 131 ? -24.149 7.353 -11.010 1.00 41.34 131 THR A O 1
ATOM 1068 N N . THR A 1 132 ? -25.285 6.004 -12.405 1.00 35.97 132 THR A N 1
ATOM 1069 C CA . THR A 1 132 ? -25.096 6.769 -13.634 1.00 35.97 132 THR A CA 1
ATOM 1070 C C . THR A 1 132 ? -25.690 8.170 -13.493 1.00 35.97 132 THR A C 1
ATOM 1072 O O . THR A 1 132 ? -26.888 8.368 -13.691 1.00 35.97 132 THR A O 1
ATOM 1075 N N . SER A 1 133 ? -24.852 9.154 -13.189 1.00 34.22 133 SER A N 1
ATOM 1076 C CA . SER A 1 133 ? -25.043 10.522 -13.659 1.00 34.22 133 SER A CA 1
ATOM 1077 C C . SER A 1 133 ? -24.083 10.723 -14.824 1.00 34.22 133 SER A C 1
ATOM 1079 O O . SER A 1 133 ? -22.869 10.745 -14.635 1.00 34.22 133 SER A O 1
ATOM 1081 N N . ASN A 1 134 ? -24.654 10.780 -16.027 1.00 37.53 134 ASN A N 1
ATOM 1082 C CA . ASN A 1 134 ? -23.971 11.074 -17.279 1.00 37.53 134 ASN A CA 1
ATOM 1083 C C . ASN A 1 134 ? -23.074 12.304 -17.139 1.00 37.53 134 ASN A C 1
ATOM 1085 O O . ASN A 1 134 ? -23.597 13.393 -16.943 1.00 37.53 134 ASN A O 1
ATOM 1089 N N . GLU A 1 135 ? -21.772 12.134 -17.347 1.00 34.03 135 GLU A N 1
ATOM 1090 C CA . GLU A 1 135 ? -20.939 13.109 -18.046 1.00 34.03 135 GLU A CA 1
ATOM 1091 C C . GLU A 1 135 ? -19.675 12.428 -18.588 1.00 34.03 135 GLU A C 1
ATOM 1093 O O . GLU A 1 135 ? -19.194 11.413 -18.090 1.00 34.03 135 GLU A O 1
ATOM 1098 N N . SER A 1 136 ? -19.241 12.925 -19.734 1.00 33.78 136 SER A N 1
ATOM 1099 C CA . SER A 1 136 ? -18.575 12.202 -20.807 1.00 33.78 136 SER A CA 1
ATOM 1100 C C . SER A 1 136 ? -17.044 12.203 -20.754 1.00 33.78 136 SER A C 1
ATOM 1102 O O . SER A 1 136 ? -16.428 13.237 -20.533 1.00 33.78 136 SER A O 1
ATOM 1104 N N . LEU A 1 137 ? -16.482 11.053 -21.144 1.00 35.56 137 LEU A N 1
ATOM 1105 C CA . LEU A 1 137 ? -15.316 10.844 -22.016 1.00 35.56 137 LEU A CA 1
ATOM 1106 C C . LEU A 1 137 ? -13.990 11.569 -21.689 1.00 35.56 137 LEU A C 1
ATOM 1108 O O . LEU A 1 137 ? -13.751 12.708 -22.077 1.00 35.56 137 LEU A O 1
ATOM 1112 N N . GLY A 1 138 ? -13.045 10.800 -21.143 1.00 25.67 138 GLY A N 1
ATOM 1113 C CA . GLY A 1 138 ? -11.621 11.132 -21.124 1.00 25.67 138 GLY A CA 1
ATOM 1114 C C . GLY A 1 138 ? -10.800 10.016 -20.483 1.00 25.67 138 GLY A C 1
ATOM 1115 O O . GLY A 1 138 ? -10.722 9.933 -19.266 1.00 25.67 138 GLY A O 1
ATOM 1116 N N . SER A 1 139 ? -10.231 9.137 -21.31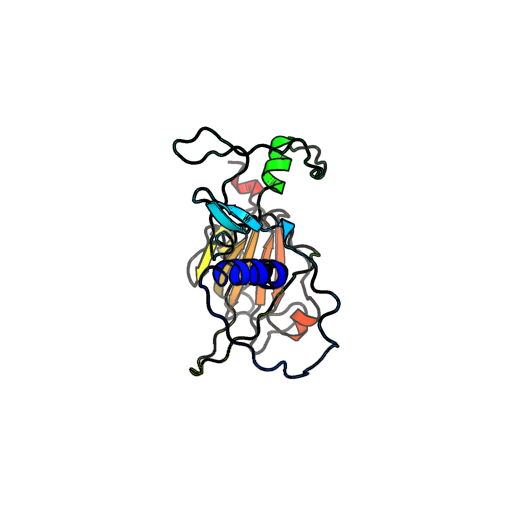2 1.00 41.09 139 SER A N 1
ATOM 1117 C CA . SER A 1 139 ? -9.327 8.023 -20.977 1.00 41.09 139 SER A CA 1
ATOM 1118 C C . SER A 1 139 ? -8.455 8.253 -19.725 1.00 41.09 139 SER A C 1
ATOM 1120 O O . SER A 1 139 ? -7.391 8.866 -19.815 1.00 41.09 139 SER A O 1
ATOM 1122 N N . ALA A 1 140 ? -8.851 7.684 -18.584 1.00 31.64 140 ALA A N 1
ATOM 1123 C CA . ALA A 1 140 ? -8.055 7.670 -17.361 1.00 31.64 140 ALA A CA 1
ATOM 1124 C C . ALA A 1 140 ? -7.384 6.302 -17.196 1.00 31.64 140 ALA A C 1
ATOM 1126 O O . ALA A 1 140 ? -8.018 5.289 -16.904 1.00 31.64 140 ALA A O 1
ATOM 1127 N N . GLN A 1 141 ? -6.072 6.282 -17.414 1.00 36.25 141 GLN A N 1
ATOM 1128 C CA . GLN A 1 141 ? -5.210 5.180 -17.013 1.00 36.25 141 GLN A CA 1
ATOM 1129 C C . GLN A 1 141 ? -5.298 5.045 -15.489 1.00 36.25 141 GLN A C 1
ATOM 1131 O O . GLN A 1 141 ? -5.147 6.027 -14.766 1.00 36.25 141 GLN A O 1
ATOM 1136 N N . HIS A 1 142 ? -5.566 3.828 -15.016 1.00 36.66 142 HIS A N 1
ATOM 1137 C CA . HIS A 1 142 ? -5.540 3.464 -13.605 1.00 36.66 142 HIS A CA 1
ATOM 1138 C C . HIS A 1 142 ? -4.168 3.792 -12.997 1.00 36.66 142 HIS A C 1
ATOM 1140 O O . HIS A 1 142 ? -3.227 3.007 -13.095 1.00 36.66 142 HIS A O 1
ATOM 1146 N N . ALA A 1 143 ? -4.066 4.954 -12.360 1.00 37.72 143 ALA A N 1
ATOM 1147 C CA . ALA A 1 143 ? -2.967 5.331 -11.491 1.00 37.72 143 ALA A CA 1
ATOM 1148 C C . ALA A 1 143 ? -3.542 5.543 -10.089 1.00 37.72 143 ALA A C 1
ATOM 1150 O O . ALA A 1 143 ? -4.107 6.586 -9.762 1.00 37.72 143 ALA A O 1
ATOM 1151 N N . SER A 1 144 ? -3.432 4.518 -9.254 1.00 38.94 144 SER A N 1
ATOM 1152 C CA . SER A 1 144 ? -3.673 4.635 -7.823 1.00 38.94 144 SER A CA 1
ATOM 1153 C C . SER A 1 144 ? -2.852 3.573 -7.121 1.00 38.94 144 SER A C 1
ATOM 1155 O O . SER A 1 144 ? -3.104 2.399 -7.377 1.00 38.94 144 SER A O 1
ATOM 1157 N N . LEU A 1 145 ? -1.915 3.987 -6.265 1.00 36.88 145 LEU A N 1
ATOM 1158 C CA . LEU A 1 145 ? -1.632 3.399 -4.949 1.00 36.88 145 LEU A CA 1
ATOM 1159 C C . LEU A 1 145 ? -0.477 4.169 -4.297 1.00 36.88 145 LEU A C 1
ATOM 1161 O O . LEU A 1 145 ? 0.681 3.907 -4.555 1.00 36.88 145 LEU A O 1
ATOM 1165 N N . HIS A 1 146 ? -0.818 5.130 -3.442 1.00 36.72 146 HIS A N 1
ATOM 1166 C CA . HIS A 1 146 ? 0.147 5.902 -2.665 1.00 36.72 146 HIS A CA 1
ATOM 1167 C C . HIS A 1 146 ? 0.538 5.082 -1.421 1.00 36.72 146 HIS A C 1
ATOM 1169 O O . HIS A 1 146 ? -0.139 5.154 -0.395 1.00 36.72 146 HIS A O 1
ATOM 1175 N N . ASN A 1 147 ? 1.603 4.283 -1.518 1.00 38.19 147 ASN A N 1
ATOM 1176 C CA . ASN A 1 147 ? 2.412 3.924 -0.347 1.00 38.19 147 ASN A CA 1
ATOM 1177 C C . ASN A 1 147 ? 3.354 5.104 -0.033 1.00 38.19 147 ASN A C 1
ATOM 1179 O O . ASN A 1 147 ? 3.205 6.180 -0.619 1.00 38.19 147 ASN A O 1
ATOM 1183 N N . SER A 1 148 ? 4.300 4.963 0.900 1.00 44.56 148 SER A N 1
ATOM 1184 C CA . SER A 1 148 ? 5.443 5.887 1.044 1.00 44.56 148 SER A CA 1
ATOM 1185 C C . SER A 1 148 ? 6.355 5.778 -0.188 1.00 44.56 148 SER A C 1
ATOM 1187 O O . SER A 1 148 ? 7.504 5.354 -0.114 1.00 44.56 148 SER A O 1
ATOM 1189 N N . GLU A 1 149 ? 5.766 6.069 -1.336 1.00 51.22 149 GLU A N 1
ATOM 1190 C CA . GLU A 1 149 ? 6.245 5.843 -2.674 1.00 51.22 149 GLU A CA 1
ATOM 1191 C C . GLU A 1 149 ? 6.935 7.136 -3.074 1.00 51.22 149 GLU A C 1
ATOM 1193 O O . GLU A 1 149 ? 6.303 8.136 -3.422 1.00 51.22 149 GLU A O 1
ATOM 1198 N N . LEU A 1 150 ? 8.254 7.148 -2.920 1.00 59.62 150 LEU A N 1
ATOM 1199 C CA . LEU A 1 150 ? 9.043 8.166 -3.582 1.00 59.62 150 LEU A CA 1
ATOM 1200 C C . LEU A 1 150 ? 9.038 7.788 -5.062 1.00 59.62 150 LEU A C 1
ATOM 1202 O O . LEU A 1 150 ? 9.449 6.686 -5.431 1.00 59.62 150 LEU A O 1
ATOM 1206 N N . ALA A 1 151 ? 8.503 8.677 -5.887 1.00 65.69 151 ALA A N 1
ATOM 1207 C CA . ALA A 1 151 ? 8.456 8.505 -7.324 1.00 65.69 151 ALA A CA 1
ATOM 1208 C C . ALA A 1 151 ? 8.959 9.784 -7.986 1.00 65.69 151 ALA A C 1
ATOM 1210 O O . ALA A 1 151 ? 8.479 10.880 -7.695 1.00 65.69 151 ALA A O 1
ATOM 1211 N N . GLY A 1 152 ? 9.938 9.634 -8.869 1.00 66.94 152 GLY A N 1
ATOM 1212 C CA . GLY A 1 152 ? 10.457 10.716 -9.692 1.00 66.94 152 GLY A CA 1
ATOM 1213 C C . GLY A 1 152 ? 10.168 10.426 -11.155 1.00 66.94 152 GLY A C 1
ATOM 1214 O O . GLY A 1 152 ? 10.589 9.398 -11.684 1.00 66.94 152 GLY A O 1
ATOM 1215 N N . GLU A 1 153 ? 9.467 11.337 -11.826 1.00 60.59 153 GLU A N 1
ATOM 1216 C CA . GLU A 1 153 ? 9.410 11.366 -13.288 1.00 60.59 153 GLU A CA 1
ATOM 1217 C C . GLU A 1 153 ? 10.528 12.282 -13.791 1.00 60.59 153 GLU A C 1
ATOM 1219 O O . GLU A 1 153 ? 10.568 13.457 -13.433 1.00 60.59 153 GLU A O 1
ATOM 1224 N N . HIS A 1 154 ? 11.442 11.751 -14.609 1.00 58.53 154 HIS A N 1
ATOM 1225 C CA . HIS A 1 154 ? 12.580 12.494 -15.179 1.00 58.53 154 HIS A CA 1
ATOM 1226 C C . HIS A 1 154 ? 13.527 13.174 -14.158 1.00 58.53 154 HIS A C 1
ATOM 1228 O O . HIS A 1 154 ? 14.299 14.055 -14.534 1.00 58.53 1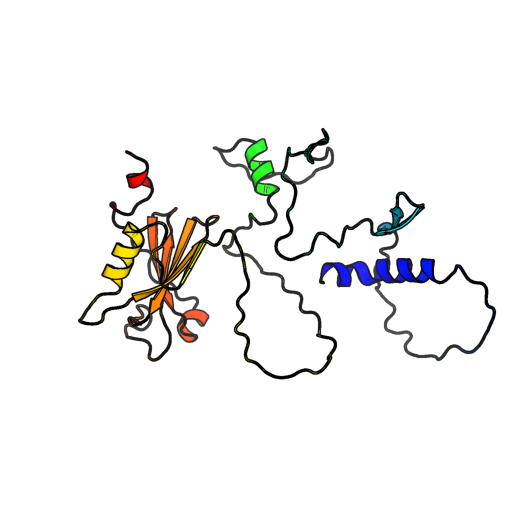54 HIS A O 1
ATOM 1234 N N . GLN A 1 155 ? 13.500 12.761 -12.886 1.00 63.47 155 GLN A N 1
ATOM 1235 C CA . GLN A 1 155 ? 14.425 13.194 -11.828 1.00 63.47 155 GLN A CA 1
ATOM 1236 C C . GLN A 1 155 ? 15.267 12.007 -11.346 1.00 63.47 155 GLN A C 1
ATOM 1238 O O . GLN A 1 155 ? 14.768 10.880 -11.317 1.00 63.47 155 GLN A O 1
ATOM 1243 N N . THR A 1 156 ? 16.519 12.253 -10.951 1.00 72.56 156 THR A N 1
ATOM 1244 C CA . THR A 1 156 ? 17.382 11.256 -10.295 1.00 72.56 156 THR A CA 1
ATOM 1245 C C . THR A 1 156 ? 16.745 10.760 -9.001 1.00 72.56 156 THR A C 1
ATOM 1247 O O . THR A 1 156 ? 16.117 11.531 -8.270 1.00 72.56 156 THR A O 1
ATOM 1250 N N . SER A 1 157 ? 16.880 9.468 -8.728 1.00 78.38 157 SER A N 1
ATOM 1251 C CA . SER A 1 157 ? 16.434 8.873 -7.478 1.00 78.38 157 SER A CA 1
ATOM 1252 C C . SER A 1 157 ? 17.345 9.280 -6.311 1.00 78.38 157 SER A C 1
ATOM 1254 O O . SER A 1 157 ? 18.457 9.770 -6.528 1.00 78.38 157 SER A O 1
ATOM 1256 N N . PRO A 1 158 ? 16.905 9.071 -5.055 1.00 75.12 158 PRO A N 1
ATOM 1257 C CA . PRO A 1 158 ? 17.749 9.224 -3.873 1.00 75.12 158 PRO A CA 1
ATOM 1258 C C . PRO A 1 158 ? 18.996 8.324 -3.868 1.00 75.12 158 PRO A C 1
ATOM 1260 O O . PRO A 1 158 ? 19.864 8.529 -3.026 1.00 75.12 158 PRO A O 1
ATOM 1263 N N . TYR A 1 159 ? 19.087 7.348 -4.780 1.00 80.75 159 TYR A N 1
ATOM 1264 C CA . TYR A 1 159 ? 20.179 6.384 -4.897 1.00 80.75 159 TYR A CA 1
ATOM 1265 C C . TYR A 1 159 ? 20.903 6.558 -6.237 1.00 80.75 159 TYR A C 1
ATOM 1267 O O . TYR A 1 159 ? 20.705 5.795 -7.188 1.00 80.75 159 TYR A O 1
ATOM 1275 N N . LYS A 1 160 ? 21.751 7.586 -6.330 1.00 82.81 160 LYS A N 1
ATOM 1276 C CA . LYS A 1 160 ? 22.430 7.956 -7.581 1.00 82.81 160 LYS A CA 1
ATOM 1277 C C . LYS A 1 160 ? 23.271 6.807 -8.152 1.00 82.81 160 LYS A C 1
ATOM 1279 O O . LYS A 1 160 ? 23.346 6.629 -9.365 1.00 82.81 160 LYS A O 1
ATOM 1284 N N . GLU A 1 161 ? 23.898 6.020 -7.292 1.00 84.50 161 GLU A N 1
ATOM 1285 C CA . GLU A 1 161 ? 24.766 4.916 -7.687 1.00 84.50 161 GLU A CA 1
ATOM 1286 C C . GLU A 1 161 ? 23.964 3.781 -8.341 1.00 84.50 161 GLU A C 1
ATOM 1288 O O . GLU A 1 161 ? 24.417 3.185 -9.323 1.00 84.50 161 GLU A O 1
ATOM 1293 N N . LEU A 1 162 ? 22.737 3.537 -7.864 1.00 87.56 162 LEU A N 1
ATOM 1294 C CA . LEU A 1 162 ? 21.806 2.598 -8.491 1.00 87.56 162 LEU A CA 1
ATOM 1295 C C . LEU A 1 162 ? 21.285 3.126 -9.826 1.00 87.56 162 LEU A C 1
ATOM 1297 O O . LEU A 1 162 ? 21.205 2.357 -10.785 1.00 87.56 162 LEU A O 1
ATOM 1301 N N . ASP A 1 163 ? 21.006 4.425 -9.931 1.00 89.38 163 ASP A N 1
ATOM 1302 C CA . ASP A 1 163 ? 20.626 5.043 -11.203 1.00 89.38 163 ASP A CA 1
ATOM 1303 C C . ASP A 1 163 ? 21.737 4.879 -12.250 1.00 89.38 163 ASP A C 1
ATOM 1305 O O . ASP A 1 163 ? 21.473 4.432 -13.368 1.00 89.38 163 ASP A O 1
ATOM 1309 N N . ASP A 1 164 ? 22.990 5.172 -11.886 1.00 88.88 164 ASP A N 1
ATOM 1310 C CA . ASP A 1 164 ? 24.153 5.027 -12.768 1.00 88.88 164 ASP A CA 1
ATOM 1311 C C . ASP A 1 164 ? 24.360 3.563 -13.190 1.00 88.88 164 ASP A C 1
ATOM 1313 O O . ASP A 1 164 ? 24.678 3.278 -14.351 1.00 88.88 164 ASP A O 1
ATOM 1317 N N . PHE A 1 165 ? 24.166 2.617 -12.267 1.00 91.44 165 PHE A N 1
ATOM 1318 C CA . PHE A 1 165 ? 24.203 1.187 -12.568 1.00 91.44 165 PHE A CA 1
ATOM 1319 C C . PHE A 1 165 ? 23.111 0.787 -13.569 1.00 91.44 165 PHE A C 1
ATOM 1321 O O . PHE A 1 165 ? 23.407 0.143 -14.580 1.00 91.44 165 PHE A O 1
ATOM 1328 N N . VAL A 1 166 ? 21.862 1.195 -13.331 1.00 92.12 166 VAL A N 1
ATOM 1329 C CA . VAL A 1 166 ? 20.733 0.879 -14.214 1.00 92.12 166 VAL A CA 1
ATOM 1330 C C . VAL A 1 166 ? 20.926 1.515 -15.589 1.00 92.12 166 VAL A C 1
ATOM 1332 O O . VAL A 1 166 ? 20.698 0.847 -16.596 1.00 92.12 166 VAL A O 1
ATOM 1335 N N . LEU A 1 167 ? 21.418 2.755 -15.665 1.00 92.19 167 LEU A N 1
ATOM 1336 C CA . LEU A 1 167 ? 21.742 3.422 -16.929 1.00 92.19 167 LEU A CA 1
ATOM 1337 C C . LEU A 1 167 ? 22.823 2.671 -17.716 1.00 92.19 167 LEU A C 1
ATOM 1339 O O . LEU A 1 167 ? 22.663 2.465 -18.918 1.00 92.19 167 LEU A O 1
ATOM 1343 N N . LYS A 1 168 ? 23.884 2.192 -17.051 1.00 91.06 168 LYS A N 1
ATOM 1344 C CA . LYS A 1 168 ? 24.900 1.329 -17.683 1.00 91.06 168 LYS A CA 1
ATOM 1345 C C . LYS A 1 168 ? 24.300 0.010 -18.169 1.00 91.06 168 LYS A C 1
ATOM 1347 O O . LYS A 1 168 ? 24.662 -0.472 -19.239 1.00 91.06 168 LYS A O 1
ATOM 1352 N N . LEU A 1 169 ? 23.377 -0.577 -17.407 1.00 91.31 169 LEU A N 1
ATOM 1353 C CA . LEU A 1 169 ? 22.721 -1.832 -17.770 1.00 91.31 169 LEU A CA 1
ATOM 1354 C C . LEU A 1 169 ? 21.885 -1.698 -19.052 1.00 91.31 169 LEU A C 1
ATOM 1356 O O . LEU A 1 169 ? 21.880 -2.614 -19.877 1.00 91.31 169 LEU A O 1
ATOM 1360 N N . VAL A 1 170 ? 21.203 -0.563 -19.227 1.00 91.69 170 VAL A N 1
ATOM 1361 C CA . VAL A 1 170 ? 20.342 -0.276 -20.390 1.00 91.69 170 VAL A CA 1
ATOM 1362 C C . VAL A 1 170 ? 21.059 0.491 -21.505 1.00 91.69 170 VAL A C 1
ATOM 1364 O O . VAL A 1 170 ? 20.417 1.047 -22.397 1.00 91.69 170 VAL A O 1
ATOM 1367 N N . HIS A 1 171 ? 22.391 0.505 -21.473 1.00 90.81 171 HIS A N 1
ATOM 1368 C CA . HIS A 1 171 ? 23.244 1.065 -22.510 1.00 90.81 171 HIS A CA 1
ATOM 1369 C C . HIS A 1 171 ? 24.109 -0.045 -23.115 1.00 90.81 171 HIS A C 1
ATOM 1371 O O . HIS A 1 171 ? 25.181 -0.373 -22.605 1.00 90.81 171 HIS A O 1
ATOM 1377 N N . ARG A 1 172 ? 23.627 -0.662 -24.199 1.00 84.06 172 ARG A N 1
ATOM 1378 C CA . ARG A 1 172 ? 24.336 -1.730 -24.924 1.00 84.06 172 ARG A CA 1
ATOM 1379 C C . ARG A 1 172 ? 24.074 -1.642 -26.421 1.00 84.06 172 ARG A C 1
ATOM 1381 O O . ARG A 1 172 ? 23.016 -1.179 -26.838 1.00 84.06 172 ARG A O 1
ATOM 1388 N N . ASP A 1 173 ? 25.039 -2.105 -27.213 1.00 72.00 173 ASP A N 1
ATOM 1389 C CA . ASP A 1 173 ? 24.896 -2.322 -28.660 1.00 72.00 173 ASP A CA 1
ATOM 1390 C C . ASP A 1 173 ? 24.362 -1.094 -29.426 1.00 72.00 173 ASP A C 1
ATOM 1392 O O . ASP A 1 173 ? 23.452 -1.192 -30.246 1.00 72.00 173 ASP A O 1
ATOM 1396 N N . ALA A 1 174 ? 24.918 0.085 -29.119 1.00 80.12 174 ALA A N 1
ATOM 1397 C CA . ALA A 1 174 ? 24.530 1.398 -29.656 1.00 80.12 174 ALA A CA 1
ATOM 1398 C C . ALA A 1 174 ? 23.098 1.870 -29.320 1.00 80.12 174 ALA A C 1
ATOM 1400 O O . ALA A 1 174 ? 22.677 2.935 -29.777 1.00 80.12 174 ALA A O 1
ATOM 1401 N N . VAL A 1 175 ? 22.356 1.136 -28.486 1.00 85.81 175 VAL A N 1
ATOM 1402 C CA . VAL A 1 175 ? 21.055 1.558 -27.962 1.00 85.81 175 VAL A CA 1
ATOM 1403 C C . VAL A 1 175 ? 21.245 2.154 -26.573 1.00 85.81 175 VAL A C 1
ATOM 1405 O O . VAL A 1 175 ? 21.645 1.471 -25.630 1.00 85.81 175 VAL A O 1
ATOM 1408 N N . GLN A 1 176 ? 20.922 3.438 -26.443 1.00 90.69 176 GLN A N 1
ATOM 1409 C CA . GLN A 1 176 ? 20.951 4.153 -25.174 1.00 90.69 176 GLN A CA 1
ATOM 1410 C C . GLN A 1 176 ? 19.540 4.243 -24.586 1.00 90.69 176 GLN A C 1
ATOM 1412 O O . GLN A 1 176 ? 18.712 5.045 -25.028 1.00 90.69 176 GLN A O 1
ATOM 1417 N N . GLY A 1 177 ? 19.270 3.396 -23.596 1.00 89.69 177 GLY A N 1
ATOM 1418 C CA . GLY A 1 177 ? 18.085 3.493 -22.758 1.00 89.69 177 GLY A CA 1
ATOM 1419 C C . GLY A 1 177 ? 18.178 4.633 -21.756 1.00 89.69 177 GLY A C 1
ATOM 1420 O O . GLY A 1 177 ? 19.267 5.066 -21.390 1.00 89.69 177 GLY A O 1
ATOM 1421 N N . ASN A 1 178 ? 17.017 5.078 -21.288 1.00 90.19 178 ASN A N 1
ATOM 1422 C CA . ASN A 1 178 ? 16.899 6.037 -20.199 1.00 90.19 178 ASN A CA 1
ATOM 1423 C C . ASN A 1 178 ? 15.932 5.508 -19.140 1.00 90.19 178 ASN A C 1
ATOM 1425 O O . ASN A 1 178 ? 15.017 4.734 -19.437 1.00 90.19 178 ASN A O 1
ATOM 1429 N N . ILE A 1 179 ? 16.098 5.994 -17.915 1.00 92.56 179 ILE A N 1
ATOM 1430 C CA . ILE A 1 179 ? 15.109 5.832 -16.853 1.00 92.56 179 ILE A CA 1
ATOM 1431 C C . ILE A 1 179 ? 14.005 6.862 -17.102 1.00 92.56 179 ILE A C 1
ATOM 1433 O O . ILE A 1 179 ? 14.245 8.066 -17.043 1.00 92.56 179 ILE A O 1
ATOM 1437 N N . ARG A 1 180 ? 12.791 6.394 -17.400 1.00 90.00 180 ARG A N 1
ATOM 1438 C CA . ARG A 1 180 ? 11.616 7.261 -17.576 1.00 90.00 180 ARG A CA 1
ATOM 1439 C C . ARG A 1 180 ? 11.079 7.723 -16.224 1.00 90.00 180 ARG A C 1
ATOM 1441 O O . ARG A 1 180 ? 10.758 8.894 -16.029 1.00 90.00 180 ARG A O 1
ATOM 1448 N N . ARG A 1 181 ? 10.948 6.768 -15.307 1.00 90.75 181 ARG A N 1
ATOM 1449 C CA . ARG A 1 181 ? 10.541 6.991 -13.923 1.00 90.75 181 ARG A CA 1
ATOM 1450 C C . ARG A 1 181 ? 11.097 5.889 -13.040 1.00 90.75 181 ARG A C 1
ATOM 1452 O O . ARG A 1 181 ? 11.376 4.787 -13.518 1.00 90.75 181 ARG A O 1
ATOM 1459 N N . TRP A 1 182 ? 11.202 6.187 -11.761 1.00 92.25 182 TRP A N 1
ATOM 1460 C CA . TRP A 1 182 ? 11.530 5.214 -10.734 1.00 92.25 182 TRP A CA 1
ATOM 1461 C C . TRP A 1 182 ? 10.509 5.294 -9.607 1.00 92.25 182 TRP A C 1
ATOM 1463 O O . TRP A 1 182 ? 9.825 6.306 -9.428 1.00 92.25 182 TRP A O 1
ATOM 1473 N N . THR A 1 183 ? 10.405 4.204 -8.864 1.00 87.00 183 THR A N 1
ATOM 1474 C CA . THR A 1 183 ? 9.452 4.047 -7.777 1.00 87.00 183 THR A CA 1
ATOM 1475 C C . THR A 1 183 ? 10.115 3.264 -6.659 1.00 87.00 183 THR A C 1
ATOM 1477 O O . THR A 1 183 ? 10.519 2.120 -6.868 1.00 87.00 183 THR A O 1
ATOM 1480 N N . TYR A 1 184 ? 10.257 3.885 -5.488 1.00 86.19 184 TYR A N 1
ATOM 1481 C CA . TYR A 1 184 ? 10.798 3.227 -4.304 1.00 86.19 184 TYR A CA 1
ATOM 1482 C C . TYR A 1 184 ? 9.678 2.747 -3.385 1.00 86.19 184 TYR A C 1
ATOM 1484 O O . TYR A 1 184 ? 8.872 3.544 -2.901 1.00 86.19 184 TYR A O 1
ATOM 1492 N N . PHE A 1 185 ? 9.672 1.449 -3.104 1.00 83.25 185 PHE A N 1
ATOM 1493 C CA . PHE A 1 185 ? 8.763 0.806 -2.171 1.00 83.25 185 PHE A CA 1
ATOM 1494 C C . PHE A 1 185 ? 9.506 0.495 -0.869 1.00 83.25 185 PHE A C 1
ATOM 1496 O O . PHE A 1 185 ? 10.224 -0.499 -0.754 1.00 83.25 185 PHE A O 1
ATOM 1503 N N . ALA A 1 186 ? 9.360 1.388 0.112 1.00 71.81 186 ALA A N 1
ATOM 1504 C CA . ALA A 1 186 ? 10.135 1.353 1.351 1.00 71.81 186 ALA A CA 1
ATOM 1505 C C . ALA A 1 186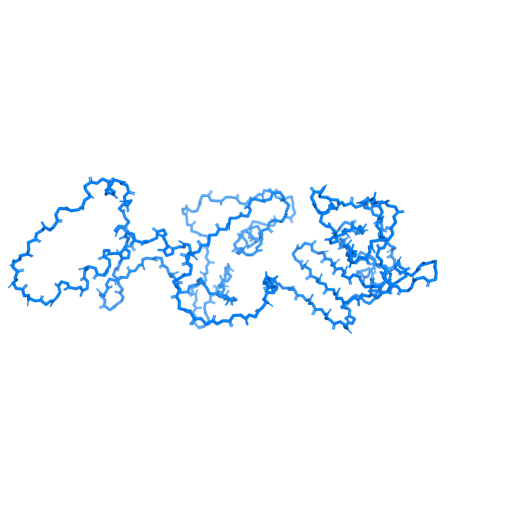 ? 9.900 0.097 2.212 1.00 71.81 186 ALA A C 1
ATOM 1507 O O . ALA A 1 186 ? 10.819 -0.345 2.896 1.00 71.81 186 ALA A O 1
ATOM 1508 N N . SER A 1 187 ? 8.695 -0.483 2.187 1.00 69.44 187 SER A N 1
ATOM 1509 C CA . SER A 1 187 ? 8.346 -1.673 2.978 1.00 69.44 187 SER A CA 1
ATOM 1510 C C . SER A 1 187 ? 9.053 -2.936 2.486 1.00 69.44 187 SER A C 1
ATOM 1512 O O . SER A 1 187 ? 9.505 -3.749 3.288 1.00 69.44 187 SER A O 1
ATOM 1514 N N . GLU A 1 188 ? 9.193 -3.086 1.173 1.00 73.62 188 GLU A N 1
ATOM 1515 C CA . GLU A 1 188 ? 9.845 -4.225 0.525 1.00 73.62 188 GLU A CA 1
ATOM 1516 C C . GLU A 1 188 ? 11.323 -3.941 0.240 1.00 73.62 188 GLU A C 1
ATOM 1518 O O . GLU A 1 188 ? 12.047 -4.842 -0.173 1.00 73.62 188 GLU A O 1
ATOM 1523 N N . GLN A 1 189 ? 11.759 -2.694 0.448 1.00 83.81 189 GLN A N 1
ATOM 1524 C CA . GLN A 1 189 ? 13.067 -2.188 0.037 1.00 83.81 189 GLN A CA 1
ATOM 1525 C C . GLN A 1 189 ? 13.327 -2.476 -1.452 1.00 83.81 189 GLN A C 1
ATOM 1527 O O . GLN A 1 189 ? 14.417 -2.884 -1.854 1.00 83.81 189 GLN A O 1
ATOM 1532 N N . LEU A 1 190 ? 12.290 -2.281 -2.276 1.00 90.00 190 LEU A N 1
ATOM 1533 C CA . LEU A 1 190 ? 12.342 -2.490 -3.720 1.00 90.00 190 LEU A CA 1
ATOM 1534 C C . LEU A 1 190 ? 12.404 -1.155 -4.447 1.00 90.00 190 LEU A C 1
ATOM 1536 O O . LEU A 1 190 ? 11.597 -0.261 -4.198 1.00 90.00 190 LEU A O 1
ATOM 1540 N N . LEU A 1 191 ? 13.301 -1.051 -5.418 1.00 91.69 191 LEU A N 1
ATOM 1541 C CA . LEU A 1 191 ? 13.388 0.087 -6.318 1.00 91.69 191 LEU A CA 1
ATOM 1542 C C . LEU A 1 191 ? 13.067 -0.380 -7.738 1.00 91.69 191 LEU A C 1
ATOM 1544 O O . LEU A 1 191 ? 13.746 -1.236 -8.305 1.00 91.69 191 LEU A O 1
ATOM 1548 N N . VAL A 1 192 ? 11.979 0.139 -8.301 1.00 93.69 192 VAL A N 1
ATOM 1549 C CA . VAL A 1 192 ? 11.482 -0.240 -9.625 1.00 93.69 192 VAL A CA 1
ATOM 1550 C C . VAL A 1 192 ? 11.755 0.886 -10.605 1.00 93.69 192 VAL A C 1
ATOM 1552 O O . VAL A 1 192 ? 11.275 2.000 -10.429 1.00 93.69 192 VAL A O 1
ATOM 1555 N N . TYR A 1 193 ? 12.488 0.573 -11.666 1.00 93.69 193 TYR A N 1
ATOM 1556 C CA . TYR A 1 193 ? 12.828 1.487 -12.745 1.00 93.69 193 TYR A CA 1
ATOM 1557 C C . TYR A 1 193 ? 12.055 1.131 -14.007 1.00 93.69 193 TYR A C 1
ATOM 1559 O O . TYR A 1 193 ? 12.208 0.036 -14.554 1.00 93.69 193 TYR A O 1
ATOM 1567 N N . ASP A 1 194 ? 11.269 2.078 -14.507 1.00 93.06 194 ASP A N 1
ATOM 1568 C CA . ASP A 1 194 ? 10.664 1.989 -15.829 1.00 93.06 194 ASP A CA 1
ATOM 1569 C C . ASP A 1 194 ? 11.620 2.536 -16.880 1.00 93.06 194 ASP A C 1
ATOM 1571 O O . ASP A 1 194 ? 12.008 3.708 -16.854 1.00 93.06 194 ASP A O 1
ATOM 1575 N N . ILE A 1 195 ? 11.970 1.684 -17.839 1.00 94.06 195 ILE A N 1
ATOM 1576 C CA . ILE A 1 195 ? 12.968 1.996 -18.855 1.00 94.06 195 ILE A CA 1
ATOM 1577 C C . ILE A 1 195 ? 12.281 2.407 -20.150 1.00 94.06 195 ILE A C 1
ATOM 1579 O O . ILE A 1 195 ? 11.352 1.754 -20.631 1.00 94.06 195 ILE A O 1
ATOM 1583 N N . GLU A 1 196 ? 12.775 3.474 -20.762 1.00 90.69 196 GLU A N 1
ATOM 1584 C CA . GLU A 1 196 ? 12.422 3.859 -22.120 1.00 90.69 196 GLU A CA 1
ATOM 1585 C C . GLU A 1 196 ? 13.618 3.744 -23.064 1.00 90.69 196 GLU A C 1
ATOM 1587 O O . GLU A 1 196 ? 14.769 3.660 -22.640 1.00 90.69 196 GLU A O 1
ATOM 1592 N N . LYS A 1 197 ? 13.337 3.723 -24.373 1.00 90.38 197 LYS A N 1
ATOM 1593 C CA . LYS A 1 197 ? 14.323 3.652 -25.472 1.00 90.38 197 LYS A CA 1
ATOM 1594 C C . LYS A 1 197 ? 15.214 2.400 -25.498 1.00 90.38 197 LYS A C 1
ATOM 1596 O O . LYS A 1 197 ? 15.850 2.151 -26.513 1.00 90.38 197 LYS A O 1
ATOM 1601 N N . TYR A 1 198 ? 15.152 1.548 -24.477 1.00 91.62 198 TYR A N 1
ATOM 1602 C CA . TYR A 1 198 ? 15.777 0.229 -24.436 1.00 91.62 198 TYR A CA 1
ATOM 1603 C C . TYR A 1 198 ? 14.748 -0.821 -23.998 1.00 91.62 198 TYR A C 1
ATOM 1605 O O . TYR A 1 198 ? 14.311 -0.843 -22.852 1.00 91.62 198 TYR A O 1
ATOM 1613 N N . ARG A 1 199 ? 14.303 -1.663 -24.941 1.00 93.81 199 ARG A N 1
ATOM 1614 C CA . ARG A 1 199 ? 13.167 -2.600 -24.775 1.00 93.81 199 ARG A CA 1
ATOM 1615 C C . ARG A 1 199 ? 13.561 -4.074 -24.904 1.00 93.81 199 ARG A C 1
ATOM 1617 O O . ARG A 1 199 ? 12.739 -4.897 -25.311 1.00 93.81 199 ARG A O 1
ATOM 1624 N N . TRP A 1 200 ? 14.827 -4.396 -24.656 1.00 94.75 200 TRP A N 1
ATOM 1625 C CA . TRP A 1 200 ? 15.336 -5.760 -24.773 1.00 94.75 200 TRP A CA 1
ATOM 1626 C C . TRP A 1 200 ? 14.683 -6.676 -23.740 1.00 94.75 200 TRP A C 1
ATOM 1628 O O . TRP A 1 200 ? 14.771 -6.405 -22.547 1.00 94.75 200 TRP A O 1
ATOM 1638 N N . CYS A 1 201 ? 14.071 -7.771 -24.182 1.00 94.56 201 CYS A N 1
ATOM 1639 C CA . CYS A 1 201 ? 13.445 -8.756 -23.313 1.00 94.56 201 CYS A CA 1
ATOM 1640 C C . CYS A 1 201 ? 14.275 -10.034 -23.254 1.00 94.56 201 CYS A C 1
ATOM 1642 O O . CYS A 1 201 ? 14.418 -10.721 -24.267 1.00 94.56 201 CYS A O 1
ATOM 1644 N N . SER A 1 202 ? 14.740 -10.405 -22.065 1.00 93.25 202 SER A N 1
ATOM 1645 C CA . SER A 1 202 ? 15.479 -11.653 -21.858 1.00 93.25 202 SER A CA 1
ATOM 1646 C C . SER A 1 202 ? 14.595 -12.904 -21.954 1.00 93.25 202 SER A C 1
ATOM 1648 O O . SER A 1 202 ? 15.125 -13.981 -22.200 1.00 93.25 202 SER A O 1
ATOM 1650 N N . ASN A 1 203 ? 13.265 -12.787 -21.817 1.00 92.50 203 ASN A N 1
ATOM 1651 C CA . ASN A 1 203 ? 12.340 -13.913 -22.029 1.00 92.50 203 ASN A CA 1
ATOM 1652 C C . ASN A 1 203 ? 12.277 -14.307 -23.506 1.00 92.50 203 ASN A C 1
ATOM 1654 O O . ASN A 1 203 ? 12.355 -15.473 -23.868 1.00 92.50 203 ASN A O 1
ATOM 1658 N N . VAL A 1 204 ? 12.101 -13.297 -24.362 1.00 92.19 204 VAL A N 1
ATOM 1659 C CA . VAL A 1 204 ? 11.878 -13.486 -25.802 1.00 92.19 204 VAL A CA 1
ATOM 1660 C C . VAL A 1 204 ? 13.207 -13.495 -26.569 1.00 92.19 204 VAL A C 1
ATOM 1662 O O . VAL A 1 204 ? 13.257 -13.968 -27.699 1.00 92.19 204 VAL A O 1
ATOM 1665 N N . GLY A 1 205 ? 14.279 -12.952 -25.984 1.00 93.19 205 GLY A N 1
ATOM 1666 C CA . GLY A 1 205 ? 15.590 -12.825 -26.623 1.00 93.19 205 GLY A CA 1
ATOM 1667 C C . GLY A 1 205 ? 15.630 -11.772 -27.735 1.00 93.19 205 GLY A C 1
ATOM 1668 O O . GLY A 1 205 ? 16.386 -11.917 -28.691 1.00 93.19 205 GLY A O 1
ATOM 1669 N N . ARG A 1 206 ? 14.773 -10.742 -27.663 1.00 93.12 206 ARG A N 1
ATOM 1670 C CA . ARG A 1 206 ? 14.718 -9.635 -28.639 1.00 93.12 206 ARG A CA 1
ATOM 1671 C C . ARG A 1 206 ? 14.086 -8.376 -28.050 1.00 93.12 206 ARG A C 1
ATOM 1673 O O . ARG A 1 206 ? 13.476 -8.412 -26.983 1.00 93.12 206 ARG A O 1
ATOM 1680 N N . PHE A 1 207 ? 14.156 -7.269 -28.789 1.00 93.00 207 PHE A N 1
ATOM 1681 C CA . PHE A 1 207 ? 13.451 -6.032 -28.445 1.00 93.00 207 PHE A CA 1
ATOM 1682 C C . PHE A 1 207 ? 11.932 -6.150 -28.649 1.00 93.00 207 PHE A C 1
ATOM 1684 O O . PHE A 1 207 ? 11.457 -6.619 -29.692 1.00 93.00 207 PHE A O 1
ATOM 1691 N N . HIS A 1 208 ? 11.155 -5.671 -27.675 1.00 92.00 208 HIS A N 1
ATOM 1692 C CA . HIS A 1 208 ? 9.723 -5.442 -27.859 1.00 92.00 208 HIS A CA 1
ATOM 1693 C C . HIS A 1 208 ? 9.472 -4.262 -28.807 1.00 92.00 208 HIS A C 1
ATOM 1695 O O . HIS A 1 208 ? 10.194 -3.265 -28.804 1.00 92.00 208 HIS A O 1
ATOM 1701 N N . LYS A 1 209 ? 8.395 -4.356 -29.597 1.00 88.19 209 LYS A N 1
ATOM 1702 C CA . LYS A 1 209 ? 8.035 -3.340 -30.599 1.00 88.19 209 LYS A CA 1
ATOM 1703 C C . LYS A 1 209 ? 7.578 -2.024 -29.958 1.00 88.19 209 LYS A C 1
ATOM 1705 O O . LYS A 1 209 ? 7.988 -0.953 -30.393 1.00 88.19 209 LYS A O 1
ATOM 1710 N N . SER A 1 210 ? 6.739 -2.111 -28.927 1.00 86.12 210 SER A N 1
ATOM 1711 C CA . SER A 1 210 ? 6.108 -0.953 -28.274 1.00 86.12 210 SER A CA 1
ATOM 1712 C C . SER A 1 210 ? 6.160 -0.998 -26.747 1.00 86.12 210 SER A C 1
ATOM 1714 O O . SER A 1 210 ? 6.158 0.054 -26.115 1.00 86.12 210 SER A O 1
ATOM 1716 N N . ASN A 1 211 ? 6.221 -2.191 -26.150 1.00 89.94 211 ASN A N 1
ATOM 1717 C CA . ASN A 1 211 ? 6.188 -2.353 -24.700 1.00 89.94 211 ASN A CA 1
ATOM 1718 C C . ASN A 1 211 ? 7.566 -2.124 -24.080 1.00 89.94 211 ASN A C 1
ATOM 1720 O O . ASN A 1 211 ? 8.573 -2.644 -24.555 1.00 89.94 211 ASN A O 1
ATOM 1724 N N . ASN A 1 212 ? 7.595 -1.353 -23.001 1.00 92.06 212 ASN A N 1
ATOM 1725 C CA . ASN A 1 212 ? 8.807 -1.091 -22.242 1.00 92.06 212 ASN A CA 1
ATOM 1726 C C . ASN A 1 212 ? 9.141 -2.248 -21.288 1.00 92.06 212 ASN A C 1
ATOM 1728 O O . ASN A 1 212 ? 8.311 -3.124 -21.016 1.00 92.06 212 ASN A O 1
ATOM 1732 N N . ILE A 1 213 ? 10.364 -2.223 -20.768 1.00 94.19 213 ILE A N 1
ATOM 1733 C CA . ILE A 1 213 ? 10.825 -3.136 -19.722 1.00 94.19 213 ILE A CA 1
ATOM 1734 C C . ILE A 1 213 ? 10.925 -2.401 -18.387 1.00 94.19 213 ILE A C 1
ATOM 1736 O O . ILE A 1 213 ? 10.988 -1.172 -18.343 1.00 94.19 213 ILE A O 1
ATOM 1740 N N . MET A 1 214 ? 10.975 -3.182 -17.318 1.00 95.62 214 MET A N 1
ATOM 1741 C CA . MET A 1 214 ? 11.249 -2.727 -15.965 1.00 95.62 214 MET A CA 1
ATOM 1742 C C . MET A 1 214 ? 12.510 -3.407 -15.450 1.00 95.62 214 MET A C 1
ATOM 1744 O O . MET A 1 214 ? 12.689 -4.611 -15.661 1.00 95.62 214 MET A O 1
ATOM 1748 N N . ILE A 1 215 ? 13.336 -2.655 -14.733 1.00 95.88 215 ILE A N 1
ATOM 1749 C CA . ILE A 1 215 ? 14.417 -3.196 -13.909 1.00 95.88 215 ILE A CA 1
ATOM 1750 C C . ILE A 1 215 ? 13.995 -3.050 -12.452 1.00 95.88 215 ILE A C 1
ATOM 1752 O O . ILE A 1 215 ? 13.653 -1.958 -12.012 1.00 95.88 215 ILE A O 1
ATOM 1756 N N . ILE A 1 216 ? 13.968 -4.161 -11.724 1.00 95.12 216 ILE A N 1
ATOM 1757 C CA . ILE A 1 216 ? 13.597 -4.200 -10.315 1.00 95.12 216 ILE A CA 1
ATOM 1758 C C . ILE A 1 216 ? 14.855 -4.513 -9.527 1.00 95.12 216 ILE A C 1
ATOM 1760 O O . ILE A 1 216 ? 15.499 -5.531 -9.779 1.00 95.12 216 ILE A O 1
ATOM 1764 N N . VAL A 1 217 ? 15.177 -3.644 -8.581 1.00 93.81 217 VAL A N 1
ATOM 1765 C CA . VAL A 1 217 ? 16.270 -3.794 -7.630 1.00 93.81 217 VAL A CA 1
ATOM 1766 C C . VAL A 1 217 ? 15.674 -4.148 -6.274 1.00 93.81 217 VAL A C 1
ATOM 1768 O O . VAL A 1 217 ? 14.789 -3.453 -5.783 1.00 93.81 217 VAL A O 1
ATOM 1771 N N . ASP A 1 218 ? 16.152 -5.238 -5.692 1.00 91.12 218 ASP A N 1
ATOM 1772 C CA . ASP A 1 218 ? 15.840 -5.688 -4.345 1.00 91.12 218 ASP A CA 1
ATOM 1773 C C . ASP A 1 218 ? 17.023 -5.358 -3.438 1.00 91.12 218 ASP A C 1
ATOM 1775 O O . ASP A 1 218 ? 18.078 -5.985 -3.529 1.00 91.12 218 ASP A O 1
ATOM 1779 N N . LEU A 1 219 ? 16.864 -4.325 -2.608 1.00 85.69 219 LEU A N 1
ATOM 1780 C CA . LEU A 1 219 ? 17.934 -3.835 -1.738 1.00 85.69 219 LEU A CA 1
ATOM 1781 C C . LEU A 1 219 ? 18.160 -4.743 -0.530 1.00 85.69 219 LEU A C 1
ATOM 1783 O O . LEU A 1 219 ? 19.223 -4.677 0.078 1.00 85.69 219 LEU A O 1
ATOM 1787 N N . LYS A 1 220 ? 17.180 -5.582 -0.178 1.00 84.75 220 LYS A N 1
ATOM 1788 C CA . LYS A 1 220 ? 17.287 -6.500 0.954 1.00 84.75 220 LYS A CA 1
ATOM 1789 C C . LYS A 1 220 ? 18.128 -7.715 0.587 1.00 84.75 220 LYS A C 1
ATOM 1791 O O . LYS A 1 220 ? 19.010 -8.108 1.343 1.00 84.75 220 LYS A O 1
ATOM 1796 N N . GLU A 1 221 ? 17.831 -8.305 -0.566 1.00 85.69 221 GLU A N 1
ATOM 1797 C CA . GLU A 1 221 ? 18.558 -9.467 -1.083 1.00 85.69 221 GLU A CA 1
ATOM 1798 C C . GLU A 1 221 ? 19.783 -9.059 -1.923 1.00 85.69 221 GLU A C 1
ATOM 1800 O O . GLU A 1 221 ? 20.533 -9.919 -2.375 1.00 85.69 221 GLU A O 1
ATOM 1805 N N . GLU A 1 222 ? 19.981 -7.753 -2.139 1.00 88.12 222 GLU A N 1
ATOM 1806 C CA . GLU A 1 222 ? 21.058 -7.153 -2.938 1.00 88.12 222 GLU A CA 1
ATOM 1807 C C . GLU A 1 222 ? 21.151 -7.733 -4.362 1.00 88.12 222 GLU A C 1
ATOM 1809 O O . GLU A 1 222 ? 22.226 -8.002 -4.906 1.00 88.12 222 GLU A O 1
ATOM 1814 N N . VAL A 1 223 ? 19.992 -7.917 -4.996 1.00 92.50 223 VAL A N 1
ATOM 1815 C CA . VAL A 1 223 ? 19.877 -8.440 -6.363 1.00 92.50 223 VAL A CA 1
ATOM 1816 C C . VAL A 1 223 ? 19.027 -7.534 -7.237 1.00 92.50 223 VAL A C 1
ATOM 1818 O O . VAL A 1 223 ? 18.211 -6.752 -6.765 1.00 92.50 223 VAL A O 1
ATOM 1821 N N . TRP A 1 224 ? 19.150 -7.687 -8.548 1.00 95.31 224 TRP A N 1
ATOM 1822 C CA . TRP A 1 224 ? 18.252 -7.076 -9.517 1.00 95.31 224 TRP A CA 1
ATOM 1823 C C . TRP A 1 224 ? 17.736 -8.107 -10.519 1.00 95.31 224 TRP A C 1
ATOM 1825 O O . TRP A 1 224 ? 18.335 -9.161 -10.740 1.00 95.31 224 TRP A O 1
ATOM 1835 N N . TYR A 1 225 ? 16.594 -7.816 -11.133 1.00 95.50 225 TYR A N 1
ATOM 1836 C CA . TYR A 1 225 ? 16.010 -8.638 -12.188 1.00 95.50 225 TYR A CA 1
ATOM 1837 C C . TYR A 1 225 ? 15.130 -7.806 -13.127 1.00 95.50 225 TYR A C 1
ATOM 1839 O O . TYR A 1 225 ? 14.665 -6.718 -12.793 1.00 95.50 225 TYR A O 1
ATOM 1847 N N . GLN A 1 226 ? 14.879 -8.336 -14.321 1.00 95.50 226 GLN A N 1
ATOM 1848 C CA . GLN A 1 226 ? 14.041 -7.717 -15.341 1.00 95.50 226 GLN A CA 1
ATOM 1849 C C . GLN A 1 226 ? 12.599 -8.243 -15.287 1.00 95.50 226 GLN A C 1
ATOM 1851 O O . GLN A 1 226 ? 12.354 -9.444 -15.124 1.00 95.50 226 GLN A O 1
ATOM 1856 N N . ARG A 1 227 ? 11.641 -7.344 -15.531 1.00 94.88 227 ARG A N 1
ATOM 1857 C CA . ARG A 1 227 ? 10.267 -7.661 -15.955 1.00 94.88 227 ARG A CA 1
ATOM 1858 C C . ARG A 1 227 ? 9.898 -6.865 -17.207 1.00 94.88 227 ARG A C 1
ATOM 1860 O O . ARG A 1 227 ? 10.617 -5.960 -17.616 1.00 94.88 227 ARG A O 1
ATOM 1867 N N . CYS A 1 228 ? 8.771 -7.202 -17.828 1.00 93.31 228 CYS A N 1
ATOM 1868 C CA . CYS A 1 228 ? 8.295 -6.541 -19.046 1.00 93.31 228 CYS A CA 1
ATOM 1869 C C . CYS A 1 228 ? 6.843 -6.080 -18.895 1.00 93.31 228 CYS A C 1
ATOM 1871 O O . CYS A 1 228 ? 6.039 -6.759 -18.259 1.00 93.31 228 CYS A O 1
ATOM 1873 N N . HIS A 1 229 ? 6.488 -4.964 -19.539 1.00 88.25 229 HIS A N 1
ATOM 1874 C CA . HIS A 1 229 ? 5.089 -4.518 -19.663 1.00 88.25 229 HIS A CA 1
ATOM 1875 C C . HIS A 1 229 ? 4.301 -5.294 -20.721 1.00 88.25 229 HIS A C 1
ATOM 1877 O O . HIS A 1 229 ? 3.075 -5.178 -20.813 1.00 88.25 229 HIS A O 1
ATOM 1883 N N . ASP A 1 230 ? 4.999 -6.098 -21.519 1.00 92.19 230 ASP A N 1
ATOM 1884 C CA . ASP A 1 230 ? 4.411 -6.901 -22.576 1.00 92.19 230 ASP A CA 1
ATOM 1885 C C . ASP A 1 230 ? 3.352 -7.881 -22.027 1.00 92.19 230 ASP A C 1
ATOM 1887 O O . ASP A 1 230 ? 3.636 -8.603 -21.065 1.00 92.19 230 ASP A O 1
ATOM 1891 N N . PRO A 1 231 ? 2.125 -7.905 -22.584 1.00 87.75 231 PRO A N 1
ATOM 1892 C CA . PRO A 1 231 ? 1.039 -8.739 -22.067 1.00 87.75 231 PRO A CA 1
ATOM 1893 C C . PRO A 1 231 ? 1.347 -10.240 -22.050 1.00 87.75 231 PRO A C 1
ATOM 1895 O O . PRO A 1 231 ? 0.886 -10.934 -21.146 1.00 87.75 231 PRO A O 1
ATOM 1898 N N . GLU A 1 232 ? 2.129 -10.742 -23.012 1.00 90.25 232 GLU A N 1
ATOM 1899 C CA . GLU A 1 232 ? 2.536 -12.152 -23.047 1.00 90.25 232 GLU A CA 1
ATOM 1900 C C . GLU A 1 232 ? 3.457 -12.464 -21.870 1.00 90.25 232 GLU A C 1
ATOM 1902 O O . GLU A 1 232 ? 3.202 -13.389 -21.101 1.00 90.25 232 GLU A O 1
ATOM 1907 N N . CYS A 1 233 ? 4.475 -11.624 -21.669 1.00 88.81 233 CYS A N 1
ATOM 1908 C CA . CYS A 1 233 ? 5.397 -11.761 -20.546 1.00 88.81 233 CYS A CA 1
ATOM 1909 C C . CYS A 1 233 ?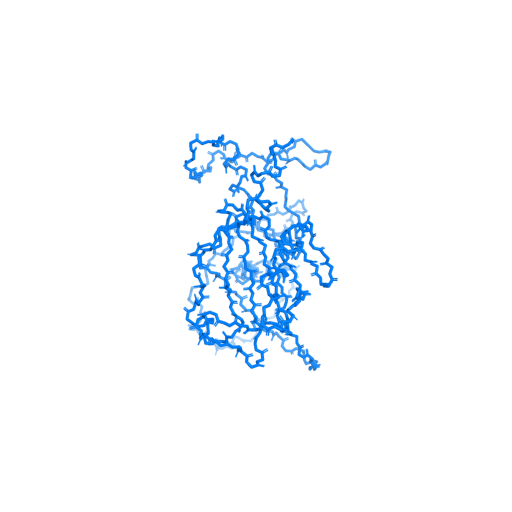 4.665 -11.643 -19.202 1.00 88.81 233 CYS A C 1
ATOM 1911 O O . CYS A 1 233 ? 4.929 -12.423 -18.290 1.00 88.81 233 CYS A O 1
ATOM 1913 N N . ARG A 1 234 ? 3.708 -10.712 -19.077 1.00 86.50 234 ARG A N 1
ATOM 1914 C CA . ARG A 1 234 ? 2.902 -10.562 -17.856 1.00 86.50 234 ARG A CA 1
ATOM 1915 C C . ARG A 1 234 ? 2.027 -11.776 -17.578 1.00 86.50 234 ARG A C 1
ATOM 1917 O O . ARG A 1 234 ? 1.995 -12.235 -16.444 1.00 86.50 234 ARG A O 1
ATOM 1924 N N . ARG A 1 235 ? 1.353 -12.331 -18.588 1.00 88.31 235 ARG A N 1
ATOM 1925 C CA . ARG A 1 235 ? 0.518 -13.531 -18.414 1.00 88.31 235 ARG A CA 1
ATOM 1926 C C . ARG A 1 235 ? 1.337 -14.764 -18.032 1.00 88.31 235 ARG A C 1
ATOM 1928 O O . ARG A 1 235 ? 0.841 -15.615 -17.304 1.00 88.31 235 ARG A O 1
ATOM 1935 N N . GLN A 1 236 ? 2.587 -14.843 -18.478 1.00 88.00 236 GLN A N 1
ATOM 1936 C CA . GLN A 1 236 ? 3.530 -15.881 -18.052 1.00 88.00 236 GLN A CA 1
ATOM 1937 C C . GLN A 1 236 ? 4.134 -15.617 -16.662 1.00 88.00 236 GLN A C 1
ATOM 1939 O O . GLN A 1 236 ? 4.952 -16.406 -16.200 1.00 88.00 236 GLN A O 1
ATOM 1944 N N . ASN A 1 237 ? 3.769 -14.510 -16.000 1.00 86.38 237 ASN A N 1
ATOM 1945 C CA . ASN A 1 237 ? 4.425 -14.015 -14.788 1.00 86.38 237 ASN A CA 1
ATOM 1946 C C . ASN A 1 237 ? 5.954 -13.952 -14.939 1.00 86.38 237 ASN A C 1
ATOM 1948 O O . ASN A 1 237 ? 6.697 -14.267 -14.008 1.00 86.38 237 ASN A O 1
ATOM 1952 N N . TYR A 1 238 ? 6.426 -13.563 -16.128 1.00 89.88 238 TYR A N 1
ATOM 1953 C CA . TYR A 1 238 ? 7.845 -13.578 -16.444 1.00 89.88 238 TYR A CA 1
ATOM 1954 C C . TYR A 1 238 ? 8.638 -12.678 -15.494 1.00 89.88 238 TYR A C 1
ATOM 1956 O O . TYR A 1 238 ? 8.348 -11.490 -15.316 1.00 89.88 238 TYR A O 1
ATOM 1964 N N . ARG A 1 239 ? 9.701 -13.264 -14.956 1.00 92.38 239 ARG A N 1
ATOM 1965 C CA . ARG A 1 239 ? 10.757 -12.626 -14.183 1.00 92.38 239 ARG A CA 1
ATOM 1966 C C . ARG A 1 239 ? 12.067 -13.249 -14.653 1.00 92.38 239 ARG A C 1
ATOM 1968 O O . ARG A 1 239 ? 12.154 -14.474 -14.712 1.00 92.38 239 ARG A O 1
ATOM 1975 N N . SER A 1 240 ? 13.066 -12.436 -14.994 1.00 92.12 240 SER A N 1
ATOM 1976 C CA . SER A 1 240 ? 14.399 -12.982 -15.274 1.00 92.12 240 SER A CA 1
ATOM 1977 C C . SER A 1 240 ? 15.000 -13.630 -14.023 1.00 92.12 240 SER A C 1
ATOM 1979 O O . SER A 1 240 ? 14.512 -13.428 -12.909 1.00 92.12 240 SER A O 1
ATOM 1981 N N . SER A 1 241 ? 16.116 -14.340 -14.191 1.00 93.75 241 SER A N 1
ATOM 1982 C CA . SER A 1 241 ? 16.972 -14.698 -13.059 1.00 93.75 241 SER A CA 1
ATOM 1983 C C . SER A 1 241 ? 17.336 -13.456 -12.239 1.00 93.75 241 SER A C 1
ATOM 1985 O O . SER A 1 241 ? 17.428 -12.351 -12.787 1.00 93.75 241 SER A O 1
ATOM 1987 N N . SER A 1 242 ? 17.528 -13.651 -10.936 1.00 93.75 242 SER A N 1
ATOM 1988 C CA . SER A 1 242 ? 18.109 -12.639 -10.057 1.00 93.75 242 SER A CA 1
ATOM 1989 C C . SER A 1 242 ? 19.613 -12.572 -10.295 1.00 93.75 242 SER A C 1
ATOM 1991 O O . SER A 1 242 ? 20.286 -13.603 -10.295 1.00 93.75 242 SER A O 1
ATOM 1993 N N . TYR A 1 243 ? 20.128 -11.366 -10.484 1.00 92.50 243 TYR A N 1
ATOM 1994 C CA . TYR A 1 243 ? 21.548 -11.092 -10.653 1.00 92.50 243 TYR A CA 1
ATOM 1995 C C . TYR A 1 243 ? 22.042 -10.273 -9.461 1.00 92.50 243 TYR A C 1
ATOM 1997 O O . TYR A 1 243 ? 21.314 -9.386 -9.018 1.00 92.50 243 TYR A O 1
ATOM 2005 N N . PRO A 1 244 ? 23.249 -10.532 -8.941 1.00 90.94 244 PRO A N 1
ATOM 2006 C CA . PRO A 1 244 ? 23.789 -9.754 -7.833 1.00 90.94 244 PRO A CA 1
ATOM 2007 C C . PRO A 1 244 ? 23.978 -8.290 -8.238 1.00 90.94 244 PRO A C 1
ATOM 2009 O O . PRO A 1 244 ? 24.342 -7.990 -9.384 1.00 90.94 244 PRO A O 1
ATOM 2012 N N . LEU A 1 245 ? 23.725 -7.383 -7.299 1.00 88.00 245 LEU A N 1
ATOM 2013 C CA . LEU A 1 245 ? 24.124 -5.989 -7.430 1.00 88.00 245 LEU A CA 1
ATOM 2014 C C . LEU A 1 245 ? 25.653 -5.866 -7.305 1.00 88.00 245 LEU A C 1
ATOM 2016 O O . LEU A 1 245 ? 26.270 -6.621 -6.551 1.00 88.00 245 LEU A O 1
ATOM 2020 N N . PRO A 1 246 ? 26.289 -4.941 -8.045 1.00 82.44 246 PRO A N 1
ATOM 2021 C CA . PRO A 1 246 ? 27.680 -4.578 -7.796 1.00 82.44 246 PRO A CA 1
ATOM 2022 C C . PRO A 1 246 ? 27.882 -4.117 -6.348 1.00 82.44 246 PRO A C 1
ATOM 2024 O O . PRO A 1 246 ? 27.027 -3.440 -5.779 1.00 82.44 246 PRO A O 1
ATOM 2027 N N . GLN A 1 247 ? 29.024 -4.456 -5.754 1.00 72.31 247 GLN A N 1
ATOM 2028 C CA . GLN A 1 247 ? 29.286 -4.189 -4.339 1.00 72.31 247 GLN A CA 1
ATOM 2029 C C . GLN A 1 247 ? 29.260 -2.688 -4.011 1.00 72.31 247 GLN A C 1
ATOM 2031 O O . GLN A 1 247 ? 28.873 -2.295 -2.915 1.00 72.31 247 GLN A O 1
ATOM 2036 N N . GLU A 1 248 ? 29.609 -1.850 -4.986 1.00 68.88 248 GLU A N 1
ATOM 2037 C CA . GLU A 1 248 ? 29.657 -0.391 -4.876 1.00 68.88 248 GLU A CA 1
ATOM 2038 C C . GLU A 1 248 ? 28.266 0.250 -4.764 1.00 68.88 248 GLU A C 1
ATOM 2040 O O . GLU A 1 248 ? 28.160 1.418 -4.400 1.00 68.88 248 GLU A O 1
ATOM 2045 N N . VAL A 1 249 ? 27.201 -0.494 -5.081 1.00 70.50 249 VAL A N 1
ATOM 2046 C CA . VAL A 1 249 ? 25.810 -0.021 -4.984 1.00 70.50 249 VAL A CA 1
ATOM 2047 C C . VAL A 1 249 ? 25.012 -0.745 -3.894 1.00 70.50 249 VAL A C 1
ATOM 2049 O O . VAL A 1 249 ? 23.821 -0.485 -3.721 1.00 70.50 249 VAL A O 1
ATOM 2052 N N . CYS A 1 250 ? 25.653 -1.655 -3.153 1.00 64.12 250 CYS A N 1
ATOM 2053 C CA . CYS A 1 250 ? 25.036 -2.383 -2.052 1.00 64.12 250 CYS A CA 1
ATOM 2054 C C . CYS A 1 250 ? 24.874 -1.488 -0.814 1.00 64.12 250 CYS A C 1
ATOM 2056 O O . CYS A 1 250 ? 25.824 -0.859 -0.339 1.00 64.12 250 CYS A O 1
ATOM 2058 N N . MET A 1 251 ? 23.679 -1.504 -0.217 1.00 59.56 251 MET A N 1
ATOM 2059 C CA . MET A 1 251 ? 23.384 -0.785 1.031 1.00 59.56 251 MET A CA 1
ATOM 2060 C C . MET A 1 251 ? 24.292 -1.237 2.187 1.00 59.56 251 MET A C 1
ATOM 2062 O O . MET A 1 251 ? 24.668 -0.426 3.033 1.00 59.56 251 MET A O 1
ATOM 2066 N N . SER A 1 252 ? 24.688 -2.515 2.211 1.00 54.19 252 SER A N 1
ATOM 2067 C CA . SER A 1 252 ? 25.606 -3.065 3.216 1.00 54.19 252 SER A CA 1
ATOM 2068 C C . SER A 1 252 ? 27.039 -2.519 3.134 1.00 54.19 252 SER A C 1
ATOM 2070 O O . SER A 1 252 ? 27.777 -2.616 4.117 1.00 54.19 252 SER A O 1
ATOM 2072 N N . TYR A 1 253 ? 27.434 -1.954 1.989 1.00 52.47 253 TYR A N 1
ATOM 2073 C CA . TYR A 1 253 ? 28.721 -1.287 1.788 1.00 52.47 253 TYR A CA 1
ATOM 2074 C C . TYR A 1 253 ? 28.638 0.198 2.174 1.00 52.47 253 TYR A C 1
ATOM 2076 O O . TYR A 1 253 ? 29.496 0.684 2.903 1.00 52.47 253 TYR A O 1
ATOM 2084 N N . MET A 1 254 ? 27.548 0.879 1.798 1.00 51.44 254 MET A N 1
ATOM 2085 C CA . MET A 1 254 ? 27.291 2.297 2.112 1.00 51.44 254 MET A CA 1
ATOM 2086 C C . MET A 1 254 ? 27.142 2.599 3.616 1.00 51.44 254 MET A C 1
ATOM 2088 O O . MET A 1 254 ? 27.385 3.720 4.045 1.00 51.44 254 MET A O 1
ATOM 2092 N N . LEU A 1 255 ? 26.726 1.619 4.428 1.00 51.03 255 LEU A N 1
ATOM 2093 C CA . LEU A 1 255 ? 26.542 1.761 5.885 1.00 51.03 255 LEU A CA 1
ATOM 2094 C C . LEU A 1 255 ? 27.763 1.318 6.717 1.00 51.03 255 LEU A C 1
ATOM 2096 O O . LEU A 1 255 ? 27.674 1.260 7.944 1.00 51.03 255 LEU A O 1
ATOM 2100 N N . LYS A 1 256 ? 28.876 0.945 6.070 1.00 41.28 256 LYS A N 1
ATOM 2101 C CA . LYS A 1 256 ? 30.126 0.524 6.732 1.00 41.28 256 LYS A CA 1
ATOM 2102 C C . LYS A 1 256 ? 31.208 1.612 6.777 1.00 41.28 256 LYS A C 1
ATOM 2104 O O . LYS A 1 256 ? 32.320 1.301 7.203 1.00 41.28 256 LYS A O 1
ATOM 2109 N N . GLU A 1 257 ? 30.889 2.846 6.386 1.00 39.62 257 GLU A N 1
ATOM 2110 C CA . GLU A 1 257 ? 31.740 4.031 6.596 1.00 39.62 257 GLU A CA 1
ATOM 2111 C C . GLU A 1 257 ? 31.324 4.834 7.834 1.00 39.62 257 GLU A C 1
ATOM 2113 O O . GLU A 1 257 ? 30.106 5.049 8.034 1.00 39.62 257 GLU A O 1
#

Mean predicted aligned error: 18.46 Å